Protein AF-A0A1R2BX67-F1 (afdb_monomer_lite)

pLDDT: mean 78.48, std 20.05, range [34.72, 98.12]

InterPro domains:
  IPR003108 GAR domain [PF02187] (88-150)
  IPR003108 GAR domain [PS51460] (82-152)
  IPR036534 GAR domain superfamily [G3DSA:3.30.920.20] (81-169)
  IPR036534 GAR domain superfamily [SSF143575] (83-158)

Organism: NCBI:txid5963

Sequence (243 aa):
MRNAFEEISKMQKEADESRQKTQSELEFIANYTLKASQDHLEQERSMKKISEIVSEKDSELMILREMVSELQKAKPPVYFAAKDDPVDQALADYINSRPEPMEVNFIREDNGTYLFGSKRVFIKIENGKIIIRVGGGFMRIDEFVELYTPLEVEKLDERRRFENTPTRKNSLGKLGSMCKNYIVGDKSKQDLSAQKAAKIIQDTFVAGKTKFATCIAVPRKPSSGPGDSTPSKRTVRKNSISG

Foldseek 3Di:
DVVVVVVVVVVVVVVVVVVVVVVVVVVVVVVVVVVVVVVVVVVVVVVVVVVVVVVVVVVVVVVVVVVVVVVPVVDADQQDFDPVAPQRVLLSCVQRVDPDHQPWDWADDDRQWTDTQPDIWGWDDDPNFIWIDDPVGIDGPVVVSVVCRVVSNVVVVVVVVVVPDPDPDDPVSVVVVVVVCVVVVPPPPPPQPPVNVVVVVVVVVVVPDDPDDPDDDDPDDDDDDDDDDDDDDDDDDDDDDDD

Structure (mmCIF, N/CA/C/O backbone):
data_AF-A0A1R2BX67-F1
#
_entry.id   AF-A0A1R2BX67-F1
#
loop_
_atom_site.group_PDB
_atom_site.id
_atom_site.type_symbol
_atom_site.label_atom_id
_atom_site.label_alt_id
_atom_site.label_comp_id
_atom_site.label_asym_id
_atom_site.label_entity_id
_atom_site.label_seq_id
_atom_site.pdbx_PDB_ins_code
_atom_site.Cartn_x
_atom_site.Cartn_y
_atom_site.Cartn_z
_atom_site.occupancy
_atom_site.B_iso_or_equiv
_atom_site.auth_seq_id
_atom_site.auth_comp_id
_atom_site.auth_asym_id
_atom_site.auth_atom_id
_atom_site.pdbx_PDB_model_num
ATOM 1 N N . MET A 1 1 ? -42.727 11.274 84.581 1.00 62.84 1 MET A N 1
ATOM 2 C CA . MET A 1 1 ? -42.387 9.893 84.164 1.00 62.84 1 MET A CA 1
ATOM 3 C C . MET A 1 1 ? -43.076 9.464 82.870 1.00 62.84 1 MET A C 1
ATOM 5 O O . MET A 1 1 ? -42.355 9.018 81.995 1.00 62.84 1 MET A O 1
ATOM 9 N N . ARG A 1 2 ? -44.399 9.628 82.680 1.00 69.00 2 ARG A N 1
ATOM 10 C CA . ARG A 1 2 ? -45.081 9.203 81.430 1.00 69.00 2 ARG A CA 1
ATOM 11 C C . ARG A 1 2 ? -44.514 9.832 80.142 1.00 69.00 2 ARG A C 1
ATOM 13 O O . ARG A 1 2 ? -44.213 9.087 79.224 1.00 69.00 2 ARG A O 1
ATOM 20 N N . ASN A 1 3 ? -44.245 11.141 80.127 1.00 81.44 3 ASN A N 1
ATOM 21 C CA . ASN A 1 3 ? -43.701 11.822 78.936 1.00 81.44 3 ASN A CA 1
ATOM 22 C C . ASN A 1 3 ? -42.324 11.291 78.496 1.00 81.44 3 ASN A C 1
ATOM 24 O O . ASN A 1 3 ? -42.053 11.214 77.308 1.00 81.44 3 ASN A O 1
ATOM 28 N N . ALA A 1 4 ? -41.472 10.879 79.442 1.00 84.94 4 ALA A N 1
ATOM 29 C CA . ALA A 1 4 ? -40.149 10.341 79.122 1.00 84.94 4 ALA A CA 1
ATOM 30 C C . ALA A 1 4 ? -40.231 8.938 78.494 1.00 84.94 4 ALA A C 1
ATOM 32 O O . ALA A 1 4 ? -39.463 8.620 77.595 1.00 84.94 4 ALA A O 1
ATOM 33 N N . PHE A 1 5 ? -41.181 8.102 78.930 1.00 89.88 5 PHE A N 1
ATOM 34 C CA . PHE A 1 5 ? -41.424 6.796 78.305 1.00 89.88 5 PHE A CA 1
ATOM 35 C C . PHE A 1 5 ? -41.956 6.933 76.876 1.00 89.88 5 PHE A C 1
ATOM 37 O O . PHE A 1 5 ? -41.565 6.171 75.996 1.00 89.88 5 PHE A O 1
ATOM 44 N N . GLU A 1 6 ? -42.825 7.913 76.648 1.00 89.38 6 GLU A N 1
ATOM 45 C CA . GLU A 1 6 ? -43.397 8.197 75.333 1.00 89.38 6 GLU A CA 1
ATOM 46 C C . GLU A 1 6 ? -42.331 8.721 74.355 1.00 89.38 6 GLU A C 1
ATOM 48 O O . GLU A 1 6 ? -42.250 8.270 73.213 1.00 89.38 6 GLU A O 1
ATOM 53 N N . GLU A 1 7 ? -41.434 9.587 74.831 1.00 91.50 7 GLU A N 1
ATOM 54 C CA . GLU A 1 7 ? -40.302 10.105 74.057 1.00 91.50 7 GLU A CA 1
ATOM 55 C C . GLU A 1 7 ? -39.262 9.016 73.730 1.00 91.50 7 GLU A C 1
ATOM 57 O O . GLU A 1 7 ? -38.802 8.922 72.592 1.00 91.50 7 GLU A O 1
ATOM 62 N N . ILE A 1 8 ? -38.953 8.125 74.681 1.00 90.94 8 ILE A N 1
ATOM 63 C CA . ILE A 1 8 ? -38.084 6.957 74.448 1.00 90.94 8 ILE A CA 1
ATOM 64 C C . ILE A 1 8 ? -38.704 6.005 73.419 1.00 90.94 8 ILE A C 1
ATOM 66 O O . ILE A 1 8 ? -38.006 5.541 72.517 1.00 90.94 8 ILE A O 1
ATOM 70 N N . SER A 1 9 ? -40.010 5.742 73.515 1.00 91.88 9 SER A N 1
ATOM 71 C CA . SER A 1 9 ? -40.715 4.876 72.565 1.00 91.88 9 SER A CA 1
ATOM 72 C C . SER A 1 9 ? -40.709 5.464 71.150 1.00 91.88 9 SER A C 1
ATOM 74 O O . SER A 1 9 ? -40.485 4.737 70.180 1.00 91.88 9 SER A O 1
ATOM 76 N N . LYS A 1 10 ? -40.871 6.787 71.028 1.00 93.50 10 LYS A N 1
ATOM 77 C CA . LYS A 1 10 ? -40.757 7.498 69.751 1.00 93.50 10 LYS A CA 1
ATOM 78 C C . LYS A 1 10 ? -39.346 7.390 69.164 1.00 93.50 10 LYS A C 1
ATOM 80 O O . LYS A 1 10 ? -39.211 7.012 68.004 1.00 93.50 10 LYS A O 1
ATOM 85 N N . MET A 1 11 ? -38.307 7.645 69.964 1.00 90.94 11 MET A N 1
ATOM 86 C CA . MET A 1 11 ? -36.913 7.520 69.516 1.00 90.94 11 MET A CA 1
ATOM 87 C C . MET A 1 11 ? -36.553 6.088 69.097 1.00 90.94 11 MET A C 1
ATOM 89 O O . MET A 1 11 ? -35.834 5.903 68.119 1.00 90.94 11 MET A O 1
ATOM 93 N N . GLN A 1 12 ? -37.060 5.064 69.796 1.00 92.69 12 GLN A N 1
ATOM 94 C CA . GLN A 1 12 ? -36.865 3.665 69.394 1.00 92.69 12 GLN A CA 1
ATOM 95 C C . GLN A 1 12 ? -37.500 3.372 68.036 1.00 92.69 12 GLN A C 1
ATOM 97 O O . GLN A 1 12 ? -36.860 2.757 67.188 1.00 92.69 12 GLN A O 1
ATOM 102 N N . LYS A 1 13 ? -38.718 3.868 67.801 1.00 94.12 13 LYS A N 1
ATOM 103 C CA . LYS A 1 13 ? -39.404 3.696 66.521 1.00 94.12 13 LYS A CA 1
ATOM 104 C C . LYS A 1 13 ? -38.658 4.380 65.371 1.00 94.12 13 LYS A C 1
ATOM 106 O O . LYS A 1 13 ? -38.453 3.765 64.332 1.00 94.12 13 LYS A O 1
ATOM 111 N N . GLU A 1 14 ? -38.195 5.612 65.574 1.00 94.44 14 GLU A N 1
ATOM 112 C CA . GLU A 1 14 ? -37.394 6.341 64.579 1.00 94.44 14 GLU A CA 1
ATOM 113 C C . GLU A 1 14 ? -36.055 5.636 64.290 1.00 94.44 14 GLU A C 1
ATOM 115 O O . GLU A 1 14 ? -35.626 5.546 63.136 1.00 94.44 14 GLU A O 1
ATOM 120 N N . ALA A 1 15 ? -35.401 5.085 65.319 1.00 94.00 15 ALA A N 1
ATOM 121 C CA . ALA A 1 15 ? -34.179 4.300 65.158 1.00 94.00 15 ALA A CA 1
ATOM 122 C C . ALA A 1 15 ? -34.425 2.993 64.383 1.00 94.00 15 ALA A C 1
ATOM 124 O O . ALA A 1 15 ? -33.613 2.624 63.531 1.00 94.00 15 ALA A O 1
ATOM 125 N N . ASP A 1 16 ? -35.546 2.316 64.641 1.00 95.00 16 ASP A N 1
ATOM 126 C CA . ASP A 1 16 ? -35.943 1.097 63.935 1.00 95.00 16 ASP A CA 1
ATOM 127 C C . ASP A 1 16 ? -36.273 1.366 62.464 1.00 95.00 16 ASP A C 1
ATOM 129 O O . ASP A 1 16 ? -35.786 0.645 61.591 1.00 95.00 16 ASP A O 1
ATOM 133 N N . GLU A 1 17 ? -37.015 2.437 62.173 1.00 95.38 17 GLU A N 1
ATOM 134 C CA . GLU A 1 17 ? -37.325 2.877 60.807 1.00 95.38 17 GLU A CA 1
ATOM 135 C C . GLU A 1 17 ? -36.047 3.245 60.033 1.00 95.38 17 GLU A C 1
ATOM 137 O O . GLU A 1 17 ? -35.845 2.806 58.897 1.00 95.38 17 GLU A O 1
ATOM 142 N N . SER A 1 18 ? -35.134 3.990 60.665 1.00 93.75 18 SER A N 1
ATOM 143 C CA . SER A 1 18 ? -33.836 4.349 60.077 1.00 93.75 18 SER A CA 1
ATOM 144 C C . SER A 1 18 ? -32.962 3.118 59.800 1.00 93.75 18 SER A C 1
ATOM 146 O O . SER A 1 18 ? -32.360 2.986 58.726 1.00 93.75 18 SER A O 1
ATOM 148 N N . ARG A 1 19 ? -32.935 2.162 60.737 1.00 95.38 19 ARG A N 1
ATOM 149 C CA . ARG A 1 19 ? -32.218 0.890 60.584 1.00 95.38 19 ARG A CA 1
ATOM 150 C C . ARG A 1 19 ? -32.792 0.058 59.444 1.00 95.38 19 ARG A C 1
ATOM 152 O O . ARG A 1 19 ? -32.021 -0.459 58.639 1.00 95.38 19 ARG A O 1
ATOM 159 N N . GLN A 1 20 ? -34.116 -0.041 59.345 1.00 95.94 20 GLN A N 1
ATOM 160 C CA . GLN A 1 20 ? -34.783 -0.790 58.283 1.00 95.94 20 GLN A CA 1
ATOM 161 C C . GLN A 1 20 ? -34.510 -0.171 56.908 1.00 95.94 20 GLN A C 1
ATOM 163 O O . GLN A 1 20 ? -34.197 -0.887 55.957 1.00 95.94 20 GLN A O 1
ATOM 168 N N . LYS A 1 21 ? -34.532 1.164 56.815 1.00 95.56 21 LYS A N 1
ATOM 169 C CA . LYS A 1 21 ? -34.176 1.874 55.585 1.00 95.56 21 LYS A CA 1
ATOM 170 C C . LYS A 1 21 ? -32.730 1.595 55.173 1.00 95.56 21 LYS A C 1
ATOM 172 O O . LYS A 1 21 ? -32.488 1.179 54.043 1.00 95.56 21 LYS A O 1
ATOM 177 N N . THR A 1 22 ? -31.788 1.718 56.107 1.00 95.00 22 THR A N 1
ATOM 178 C CA . THR A 1 22 ? -30.365 1.436 55.853 1.00 95.00 22 THR A CA 1
ATOM 179 C C . THR A 1 22 ? -30.145 -0.020 55.425 1.00 95.00 22 THR A C 1
ATOM 181 O O . THR A 1 22 ? -29.372 -0.283 54.509 1.00 95.00 22 THR A O 1
ATOM 184 N N . GLN A 1 23 ? -30.846 -0.976 56.042 1.00 94.94 23 GLN A N 1
ATOM 185 C CA . GLN A 1 23 ? -30.787 -2.388 55.648 1.00 94.94 23 GLN A CA 1
ATOM 186 C C . GLN A 1 23 ? -31.301 -2.606 54.222 1.00 94.94 23 GLN A C 1
ATOM 188 O O . GLN A 1 23 ? -30.649 -3.311 53.455 1.00 94.94 23 GLN A O 1
ATOM 193 N N . SER A 1 24 ? -32.406 -1.958 53.842 1.00 96.69 24 SER A N 1
ATOM 194 C CA . SER A 1 24 ? -32.946 -2.063 52.481 1.00 96.69 24 SER A CA 1
ATOM 195 C C . SER A 1 24 ? -32.003 -1.474 51.424 1.00 96.69 24 SER A C 1
ATOM 197 O O . SER A 1 24 ? -31.811 -2.060 50.360 1.00 96.69 24 SER A O 1
ATOM 199 N N . GLU A 1 25 ? -31.351 -0.349 51.732 1.00 96.88 25 GLU A N 1
ATOM 200 C CA . GLU A 1 25 ? -30.363 0.274 50.846 1.00 96.88 25 GLU A CA 1
ATOM 201 C C . GLU A 1 25 ? -29.109 -0.602 50.709 1.00 96.88 25 GLU A C 1
ATOM 203 O O . GLU A 1 25 ? -28.595 -0.781 49.604 1.00 96.88 25 GLU A O 1
ATOM 208 N N . LEU A 1 26 ? -28.646 -1.208 51.809 1.00 97.56 26 LEU A N 1
ATOM 209 C CA . LEU A 1 26 ? -27.527 -2.151 51.791 1.00 97.56 26 LEU A CA 1
ATOM 210 C C . LEU A 1 26 ? -27.836 -3.393 50.955 1.00 97.56 26 LEU A C 1
ATOM 212 O O . LEU A 1 26 ? -26.989 -3.820 50.172 1.00 97.56 26 LEU A O 1
ATOM 216 N N . GLU A 1 27 ? -29.035 -3.958 51.088 1.00 97.31 27 GLU A N 1
ATOM 217 C CA . GLU A 1 27 ? -29.457 -5.120 50.305 1.00 97.31 27 GLU A CA 1
ATOM 218 C C . GLU A 1 27 ? -29.525 -4.792 48.808 1.00 97.31 27 GLU A C 1
ATOM 220 O O . GLU A 1 27 ? -29.034 -5.555 47.971 1.00 97.31 27 GLU A O 1
ATOM 225 N N . PHE A 1 28 ? -30.046 -3.612 48.461 1.00 98.00 28 PHE A N 1
ATOM 226 C CA . PHE A 1 28 ? -30.059 -3.129 47.084 1.00 98.00 28 PHE A CA 1
ATOM 227 C C . PHE A 1 28 ? -28.641 -2.999 46.508 1.00 98.00 28 PHE A C 1
ATOM 229 O O . PHE A 1 28 ? -28.357 -3.532 45.432 1.00 98.00 28 PHE A O 1
ATOM 236 N N . ILE A 1 29 ? -27.730 -2.338 47.230 1.00 97.75 29 ILE A N 1
ATOM 237 C CA . ILE A 1 29 ? -26.344 -2.136 46.782 1.00 97.75 29 ILE A CA 1
ATOM 238 C C . ILE A 1 29 ? -25.604 -3.474 46.669 1.00 97.75 29 ILE A C 1
ATOM 240 O O . ILE A 1 29 ? -24.854 -3.675 45.709 1.00 97.75 29 ILE A O 1
ATOM 244 N N . ALA A 1 30 ? -25.817 -4.397 47.610 1.00 98.12 30 ALA A N 1
ATOM 245 C CA . ALA A 1 30 ? -25.201 -5.719 47.585 1.00 98.12 30 ALA A CA 1
ATOM 246 C C . ALA A 1 30 ? -25.614 -6.503 46.332 1.00 98.12 30 ALA A C 1
ATOM 248 O O . ALA A 1 30 ? -24.753 -7.002 45.604 1.00 98.12 30 ALA A O 1
ATOM 249 N N . ASN A 1 31 ? -26.913 -6.535 46.027 1.00 97.88 31 ASN A N 1
ATOM 250 C CA . ASN A 1 31 ? -27.438 -7.211 44.841 1.00 97.88 31 ASN A CA 1
ATOM 251 C C . ASN A 1 31 ? -26.971 -6.546 43.540 1.00 97.88 31 ASN A C 1
ATOM 253 O O . ASN A 1 31 ? -26.550 -7.236 42.610 1.00 97.88 31 ASN A O 1
ATOM 257 N N . TYR A 1 32 ? -26.981 -5.212 43.486 1.00 98.00 32 TYR A N 1
ATOM 258 C CA . TYR A 1 32 ? -26.478 -4.463 42.336 1.00 98.00 32 TYR A CA 1
ATOM 259 C C . TYR A 1 32 ? -24.994 -4.754 42.073 1.00 98.00 32 TYR A C 1
ATOM 261 O O . TYR A 1 32 ? -24.604 -5.047 40.944 1.00 98.00 32 TYR A O 1
ATOM 269 N N . THR A 1 33 ? -24.170 -4.737 43.123 1.00 97.56 33 THR A N 1
ATOM 270 C CA . THR A 1 33 ? -22.726 -4.998 43.023 1.00 97.56 33 THR A CA 1
ATOM 271 C C . THR A 1 33 ? -22.451 -6.437 42.597 1.00 97.56 33 THR A C 1
ATOM 273 O O . THR A 1 33 ? -21.593 -6.674 41.746 1.00 97.56 33 THR A O 1
ATOM 276 N N . LEU A 1 34 ? -23.200 -7.400 43.143 1.00 98.00 34 LEU A N 1
ATOM 277 C CA . LEU A 1 34 ? -23.086 -8.804 42.758 1.00 98.00 34 LEU A CA 1
ATOM 278 C C . LEU A 1 34 ? -23.419 -8.996 41.275 1.00 98.00 34 LEU A C 1
ATOM 280 O O . LEU A 1 34 ? -22.662 -9.653 40.560 1.00 98.00 34 LEU A O 1
ATOM 284 N N . LYS A 1 35 ? -24.507 -8.381 40.799 1.00 97.69 35 LYS A N 1
ATOM 285 C CA . LYS A 1 35 ? -24.909 -8.460 39.393 1.00 97.69 35 LYS A CA 1
ATOM 286 C C . LYS A 1 35 ? -23.874 -7.814 38.469 1.00 97.69 35 LYS A C 1
ATOM 288 O O . LYS A 1 35 ? -23.445 -8.443 37.507 1.00 97.69 35 LYS A O 1
ATOM 293 N N . ALA A 1 36 ? -23.401 -6.615 38.806 1.00 97.62 36 ALA A N 1
ATOM 294 C CA . ALA A 1 36 ? -22.355 -5.938 38.043 1.00 97.62 36 ALA A CA 1
ATOM 295 C C . ALA A 1 36 ? -21.055 -6.763 37.979 1.00 97.62 36 ALA A C 1
ATOM 297 O O . ALA A 1 36 ? -20.416 -6.837 36.931 1.00 97.62 36 ALA A O 1
ATOM 298 N N . SER A 1 37 ? -20.676 -7.428 39.077 1.00 98.06 37 SER A N 1
ATOM 299 C CA . SER A 1 37 ? -19.501 -8.303 39.108 1.00 98.06 37 SER A CA 1
ATOM 300 C C . SER A 1 37 ? -19.661 -9.540 38.219 1.00 98.06 37 SER A C 1
ATOM 302 O O . SER A 1 37 ? -18.680 -9.962 37.604 1.00 98.06 37 SER A O 1
ATOM 304 N N . GLN A 1 38 ? -20.861 -10.122 38.143 1.00 97.94 38 GLN A N 1
ATOM 305 C CA . GLN A 1 38 ? -21.150 -11.243 37.243 1.00 97.94 38 GLN A CA 1
ATOM 306 C C . GLN A 1 38 ? -21.038 -10.819 35.776 1.00 97.94 38 GLN A C 1
ATOM 308 O O . GLN A 1 38 ? -20.341 -11.475 35.003 1.00 97.94 38 GLN A O 1
ATOM 313 N N . ASP A 1 39 ? -21.646 -9.687 35.418 1.00 97.81 39 ASP A N 1
ATOM 314 C CA . ASP A 1 39 ? -21.611 -9.168 34.048 1.00 97.81 39 ASP A CA 1
ATOM 315 C C . ASP A 1 39 ? -20.170 -8.814 33.630 1.00 97.81 39 ASP A C 1
ATOM 317 O O . ASP A 1 39 ? -19.740 -9.128 32.518 1.00 97.81 39 ASP A O 1
ATOM 321 N N . HIS A 1 40 ? -19.377 -8.241 34.544 1.00 97.81 40 HIS A N 1
ATOM 322 C CA . HIS A 1 40 ? -17.958 -7.969 34.305 1.00 97.81 40 HIS A CA 1
ATOM 323 C C . HIS A 1 40 ? -17.158 -9.255 34.044 1.00 97.81 40 HIS A C 1
ATOM 325 O O . HIS A 1 40 ? -16.309 -9.286 33.154 1.00 97.81 40 HIS A O 1
ATOM 331 N N . LEU A 1 41 ? -17.433 -10.337 34.778 1.00 97.94 41 LEU A N 1
ATOM 332 C CA . LEU A 1 41 ? -16.759 -11.623 34.576 1.00 97.94 41 LEU A CA 1
ATOM 333 C C . LEU A 1 41 ? -17.077 -12.230 33.198 1.00 97.94 41 LEU A C 1
ATOM 335 O O . LEU A 1 41 ? -16.202 -12.803 32.545 1.00 97.94 41 LEU A O 1
ATOM 339 N N . GLU A 1 42 ? -18.320 -12.111 32.733 1.00 97.56 42 GLU A N 1
ATOM 340 C CA . GLU A 1 42 ? -18.721 -12.570 31.397 1.00 97.56 42 GLU A CA 1
ATOM 341 C C . GLU A 1 42 ? -18.050 -11.755 30.282 1.00 97.56 42 GLU A C 1
ATOM 343 O O . GLU A 1 42 ? -17.564 -12.317 29.289 1.00 97.56 42 GLU A O 1
ATOM 348 N N . GLN A 1 43 ? -17.964 -10.437 30.470 1.00 96.88 43 GLN A N 1
ATOM 349 C CA . GLN A 1 43 ? -17.252 -9.541 29.561 1.00 96.88 43 GLN A CA 1
ATOM 350 C C . GLN A 1 43 ? -15.758 -9.858 29.515 1.00 96.88 43 GLN A C 1
ATOM 352 O O . GLN A 1 43 ? -15.197 -9.959 28.426 1.00 96.88 43 GLN A O 1
ATOM 357 N N . GLU A 1 44 ? -15.120 -10.086 30.663 1.00 97.50 44 GLU A N 1
ATOM 358 C CA . GLU A 1 44 ? -13.698 -10.430 30.744 1.00 97.50 44 GLU A CA 1
ATOM 359 C C . GLU A 1 44 ? -13.391 -11.733 29.989 1.00 97.50 44 GLU A C 1
ATOM 361 O O . GLU A 1 44 ? -12.442 -11.808 29.203 1.00 97.50 44 GLU A O 1
ATOM 366 N N . ARG A 1 45 ? -14.243 -12.753 30.148 1.00 97.44 45 ARG A N 1
ATOM 367 C CA . ARG A 1 45 ? -14.123 -14.019 29.408 1.00 97.44 45 ARG A CA 1
ATOM 368 C C . ARG A 1 45 ? -14.235 -13.814 27.901 1.00 97.44 45 ARG A C 1
ATOM 370 O O . ARG A 1 45 ? -13.479 -14.420 27.143 1.00 97.44 45 ARG A O 1
ATOM 377 N N . SER A 1 46 ? -15.169 -12.973 27.466 1.00 97.19 46 SER A N 1
ATOM 378 C CA . SER A 1 46 ? -15.360 -12.653 26.047 1.00 97.19 46 SER A CA 1
ATOM 379 C C . SER A 1 46 ? -14.178 -11.853 25.493 1.00 97.19 46 SER A C 1
ATOM 381 O O . SER A 1 46 ? -13.673 -12.165 24.416 1.00 97.19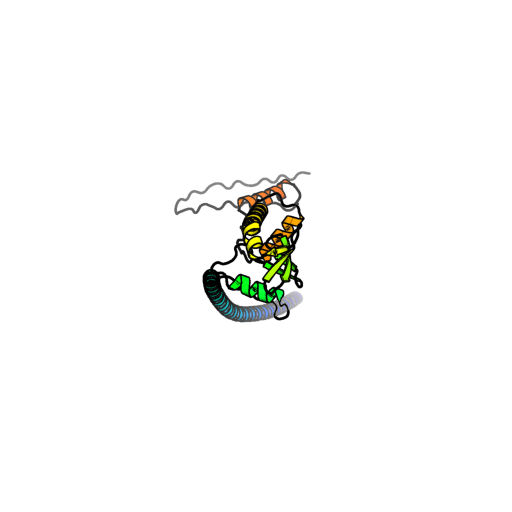 46 SER A O 1
ATOM 383 N N . MET A 1 47 ? -13.669 -10.893 26.267 1.00 97.56 47 MET A N 1
ATOM 384 C CA . MET A 1 47 ? -12.495 -10.089 25.931 1.00 97.56 47 MET A CA 1
ATOM 385 C C . MET A 1 47 ? -11.256 -10.964 25.737 1.00 97.56 47 MET A C 1
ATOM 387 O O . MET A 1 47 ? -10.523 -10.790 24.766 1.00 97.56 47 MET A O 1
ATOM 391 N N . LYS A 1 48 ? -11.044 -11.948 26.619 1.00 97.69 48 LYS A N 1
ATOM 392 C CA . LYS A 1 48 ? -9.911 -12.872 26.518 1.00 97.69 48 LYS A CA 1
ATOM 393 C C . LYS A 1 48 ? -9.933 -13.667 25.210 1.00 97.69 48 LYS A C 1
ATOM 395 O O . LYS A 1 48 ? -8.905 -13.750 24.547 1.00 97.69 48 LYS A O 1
ATOM 400 N N . LYS A 1 49 ? -11.103 -14.174 24.804 1.00 97.56 49 LYS A N 1
ATOM 401 C CA . LYS A 1 49 ? -11.273 -14.885 23.522 1.00 97.56 49 LYS A CA 1
ATOM 402 C C . LYS A 1 49 ? -10.952 -13.990 22.324 1.00 97.56 49 LYS A C 1
ATOM 404 O O . LYS A 1 49 ? -10.258 -14.415 21.409 1.00 97.56 49 LYS A O 1
ATOM 409 N N . ILE A 1 50 ? -11.432 -12.744 22.333 1.00 97.56 50 ILE A N 1
ATOM 410 C CA . ILE A 1 50 ? -11.139 -11.782 21.259 1.00 97.56 50 ILE A CA 1
ATOM 411 C C . ILE A 1 50 ? -9.639 -11.478 21.214 1.00 97.56 50 ILE A C 1
ATOM 413 O O . ILE A 1 50 ? -9.052 -11.463 20.138 1.00 97.56 50 ILE A O 1
ATOM 417 N N . SER A 1 51 ? -9.009 -11.277 22.373 1.00 97.88 51 SER A N 1
ATOM 418 C CA . SER A 1 51 ? -7.572 -11.014 22.465 1.00 97.88 51 SER A CA 1
ATOM 419 C C . SER A 1 51 ? -6.728 -12.163 21.911 1.00 97.88 51 SER A C 1
ATOM 421 O O . SER A 1 51 ? -5.706 -11.907 21.279 1.00 97.88 51 SER A O 1
ATOM 423 N N . GLU A 1 52 ? -7.138 -13.408 22.145 1.00 97.81 52 GLU A N 1
ATOM 424 C CA . GLU A 1 52 ? -6.471 -14.600 21.614 1.00 97.81 52 GLU A CA 1
ATOM 425 C C . GLU A 1 52 ? -6.572 -14.648 20.084 1.00 97.81 52 GLU A C 1
ATOM 427 O O . GLU A 1 52 ? -5.547 -14.705 19.408 1.00 97.81 52 GLU A O 1
ATOM 432 N N . ILE A 1 53 ? -7.776 -14.453 19.532 1.00 97.81 53 ILE A N 1
ATOM 433 C CA . ILE A 1 53 ? -8.000 -14.391 18.077 1.00 97.81 53 ILE A CA 1
ATOM 434 C C . ILE A 1 53 ? -7.173 -13.274 17.430 1.00 97.81 53 ILE A C 1
ATOM 436 O O . ILE A 1 53 ? -6.572 -13.473 16.377 1.00 97.81 53 ILE A O 1
ATOM 440 N N . VAL A 1 54 ? -7.127 -12.086 18.041 1.00 97.75 54 VAL A N 1
ATOM 441 C CA . VAL A 1 54 ? -6.330 -10.966 17.517 1.00 97.75 54 VAL A CA 1
ATOM 442 C C . VAL A 1 54 ? -4.844 -11.322 17.498 1.00 97.75 54 VAL A C 1
ATOM 444 O O . VAL A 1 54 ? -4.182 -11.083 16.492 1.00 97.75 54 VAL A O 1
ATOM 447 N N . SER A 1 55 ? -4.333 -11.947 18.563 1.00 97.50 55 SER A N 1
ATOM 448 C CA . SER A 1 55 ? -2.936 -12.385 18.630 1.00 97.50 55 SER A CA 1
ATOM 449 C C . SER A 1 55 ? -2.599 -13.416 17.551 1.00 97.50 55 SER A C 1
ATOM 451 O O . SER A 1 55 ? -1.547 -13.326 16.918 1.00 97.50 55 SER A O 1
ATOM 453 N N . GLU A 1 56 ? -3.482 -14.387 17.318 1.00 97.56 56 GLU A N 1
ATOM 454 C CA . GLU A 1 56 ? -3.310 -15.373 16.248 1.00 97.56 56 GLU A CA 1
ATOM 455 C C . GLU A 1 56 ? -3.282 -14.690 14.877 1.00 97.56 56 GLU A C 1
ATOM 457 O O . GLU A 1 56 ? -2.379 -14.941 14.075 1.00 97.56 56 GLU A O 1
ATOM 462 N N . LYS A 1 57 ? -4.211 -13.760 14.628 1.00 96.19 57 LYS A N 1
ATOM 463 C CA . LYS A 1 57 ? -4.304 -13.031 13.356 1.00 96.19 57 LYS A CA 1
ATOM 464 C C . LYS A 1 57 ? -3.110 -12.116 13.108 1.00 96.19 57 LYS A C 1
ATOM 466 O O . LYS A 1 57 ? -2.650 -12.024 11.972 1.00 96.19 57 LYS A O 1
ATOM 471 N N . ASP A 1 58 ? -2.569 -11.491 14.149 1.00 96.75 58 ASP A N 1
ATOM 472 C CA . ASP A 1 58 ? -1.335 -10.711 14.048 1.00 96.75 58 ASP A CA 1
ATOM 473 C C . ASP A 1 58 ? -0.137 -11.597 13.668 1.00 96.75 58 ASP A C 1
ATOM 475 O O . ASP A 1 58 ? 0.681 -11.196 12.835 1.00 96.75 58 ASP A O 1
ATOM 479 N N . SER A 1 59 ? -0.051 -12.820 14.206 1.00 95.75 59 SER A N 1
ATOM 480 C CA . SER A 1 59 ? 1.004 -13.771 13.828 1.00 95.75 59 SER A CA 1
ATOM 481 C C . SER A 1 59 ? 0.860 -14.263 12.381 1.00 95.75 59 SER A C 1
ATOM 483 O O . SER A 1 59 ? 1.841 -14.300 11.637 1.00 95.75 59 SER A O 1
ATOM 485 N N . GLU A 1 60 ? -0.369 -14.545 11.942 1.00 97.44 60 GLU A N 1
ATOM 486 C CA . GLU A 1 60 ? -0.679 -14.939 10.565 1.00 97.44 60 GLU A CA 1
ATOM 487 C C . GLU A 1 60 ? -0.310 -13.822 9.577 1.00 97.44 60 GLU A C 1
ATOM 489 O O . GLU A 1 60 ? 0.359 -14.066 8.571 1.00 97.44 60 GLU A O 1
ATOM 494 N N . LEU A 1 61 ? -0.661 -12.572 9.897 1.00 96.25 61 LEU A N 1
ATOM 495 C CA . LEU A 1 61 ? -0.266 -11.405 9.109 1.00 96.25 61 LEU A CA 1
ATOM 496 C C . LEU A 1 61 ? 1.250 -11.230 9.044 1.00 96.25 61 LEU A C 1
ATOM 498 O O . LEU A 1 61 ? 1.763 -10.833 7.997 1.00 96.25 61 LEU A O 1
ATOM 502 N N . MET A 1 62 ? 1.968 -11.499 10.135 1.00 94.94 62 MET A N 1
ATOM 503 C CA . MET A 1 62 ? 3.427 -11.417 10.149 1.00 94.94 62 MET A CA 1
ATOM 504 C C . MET A 1 62 ? 4.044 -12.422 9.170 1.00 94.94 62 MET A C 1
ATOM 506 O O . MET A 1 62 ? 4.880 -12.035 8.355 1.00 94.94 62 MET A O 1
ATOM 510 N N . ILE A 1 63 ? 3.579 -13.674 9.189 1.00 96.75 63 ILE A N 1
ATOM 511 C CA . ILE A 1 63 ? 4.059 -14.727 8.282 1.00 96.75 63 ILE A CA 1
ATOM 512 C C . ILE A 1 63 ? 3.721 -14.387 6.828 1.00 96.75 63 ILE A C 1
ATOM 514 O O . ILE A 1 63 ? 4.596 -14.425 5.966 1.00 96.75 63 ILE A O 1
ATOM 518 N N . LEU A 1 64 ? 2.475 -13.996 6.544 1.00 95.56 64 LEU A N 1
ATOM 519 C CA . LEU A 1 64 ? 2.049 -13.644 5.187 1.00 95.56 64 LEU A CA 1
ATOM 520 C C . LEU A 1 64 ? 2.847 -12.466 4.620 1.00 95.56 64 LEU A C 1
ATOM 522 O O . LEU A 1 64 ? 3.217 -12.479 3.448 1.00 95.56 64 LEU A O 1
ATOM 526 N N . ARG A 1 65 ? 3.134 -11.450 5.441 1.00 93.44 65 ARG A N 1
ATOM 527 C CA . ARG A 1 65 ? 3.970 -10.314 5.030 1.00 93.44 65 ARG A CA 1
ATOM 528 C C . ARG A 1 65 ? 5.392 -10.745 4.698 1.00 93.44 65 ARG A C 1
ATOM 530 O O . ARG A 1 65 ? 5.929 -10.259 3.704 1.00 93.44 65 ARG A O 1
ATOM 537 N N . GLU A 1 66 ? 5.974 -11.649 5.482 1.00 94.12 66 GLU A N 1
ATOM 538 C CA . GLU A 1 66 ? 7.309 -12.177 5.193 1.00 94.12 66 GLU A CA 1
ATOM 539 C C . GLU A 1 66 ? 7.314 -12.960 3.878 1.00 94.12 66 GLU A C 1
ATOM 541 O O . GLU A 1 66 ? 8.110 -12.662 2.992 1.00 94.12 66 GLU A O 1
ATOM 546 N N . MET A 1 67 ? 6.345 -13.857 3.676 1.00 92.94 67 MET A N 1
ATOM 547 C CA . MET A 1 67 ? 6.213 -14.608 2.423 1.00 92.94 67 MET A CA 1
ATOM 548 C C . MET A 1 67 ? 6.053 -13.686 1.206 1.00 92.94 67 MET A C 1
ATOM 550 O O . MET A 1 67 ? 6.682 -13.896 0.171 1.00 92.94 67 MET A O 1
ATOM 554 N N . VAL A 1 68 ? 5.226 -12.640 1.310 1.00 91.06 68 VAL A N 1
ATOM 555 C CA . VAL A 1 68 ? 5.070 -11.653 0.230 1.00 91.06 68 VAL A CA 1
ATOM 556 C C . VAL A 1 68 ? 6.381 -10.908 -0.025 1.00 91.06 68 VAL A C 1
ATOM 558 O O . VAL A 1 68 ? 6.744 -10.725 -1.183 1.00 91.06 68 VAL A O 1
ATOM 561 N N . SER A 1 69 ? 7.105 -10.514 1.025 1.00 85.62 69 SER A N 1
ATOM 562 C CA . SER A 1 69 ? 8.415 -9.858 0.919 1.00 85.62 69 SER A CA 1
ATOM 563 C C . SER A 1 69 ? 9.437 -10.747 0.204 1.00 85.62 69 SER A C 1
ATOM 565 O O . SER A 1 69 ? 10.130 -10.290 -0.704 1.00 85.62 69 SER A O 1
ATOM 567 N N . GLU A 1 70 ? 9.498 -12.036 0.540 1.00 87.88 70 GLU A N 1
ATOM 568 C CA . GLU A 1 70 ? 10.358 -13.009 -0.141 1.00 87.88 70 GLU A CA 1
ATOM 569 C C . GLU A 1 70 ? 9.985 -13.172 -1.620 1.00 87.88 70 GLU A C 1
ATOM 571 O O . GLU A 1 70 ? 10.853 -13.109 -2.492 1.00 87.88 70 GLU A O 1
ATOM 576 N N . LEU A 1 71 ? 8.692 -13.300 -1.929 1.00 83.31 71 LEU A N 1
ATOM 577 C CA . LEU A 1 71 ? 8.212 -13.402 -3.309 1.00 83.31 71 LEU A CA 1
ATOM 578 C C . LEU A 1 71 ? 8.482 -12.128 -4.121 1.00 83.31 71 LEU A C 1
ATOM 580 O O . LEU A 1 71 ? 8.790 -12.218 -5.310 1.00 83.31 71 LEU A O 1
ATOM 584 N N . GLN A 1 72 ? 8.381 -10.954 -3.495 1.00 78.44 72 GLN A N 1
ATOM 585 C CA . GLN A 1 72 ? 8.710 -9.668 -4.113 1.00 78.44 72 GLN A CA 1
ATOM 586 C C . GLN A 1 72 ? 10.211 -9.515 -4.372 1.00 78.44 72 GLN A C 1
ATOM 588 O O . GLN A 1 72 ? 10.583 -8.914 -5.372 1.00 78.44 72 GLN A O 1
ATOM 593 N N . LYS A 1 73 ? 11.080 -10.072 -3.519 1.00 77.19 73 LYS A N 1
ATOM 594 C CA . LYS A 1 73 ? 12.528 -10.126 -3.785 1.00 77.19 73 LYS A CA 1
ATOM 595 C C . LYS A 1 73 ? 12.860 -11.097 -4.919 1.00 77.19 73 LYS A C 1
ATOM 597 O O . LYS A 1 73 ? 13.781 -10.844 -5.686 1.00 77.19 73 LYS A O 1
ATOM 602 N N . ALA A 1 74 ? 12.127 -12.208 -5.013 1.00 69.94 74 ALA A N 1
ATOM 603 C CA . ALA A 1 74 ? 12.378 -13.256 -6.000 1.00 69.94 74 ALA A CA 1
ATOM 604 C C . ALA A 1 74 ? 11.897 -12.901 -7.417 1.00 69.94 74 ALA A C 1
ATOM 606 O O . ALA A 1 74 ? 12.405 -13.458 -8.388 1.00 69.94 74 ALA A O 1
ATOM 607 N N . LYS A 1 75 ? 10.908 -12.009 -7.555 1.00 67.44 75 LYS A N 1
ATOM 608 C CA . LYS A 1 75 ? 10.361 -11.605 -8.855 1.00 67.44 75 LYS A CA 1
ATOM 609 C C . LYS A 1 75 ? 10.776 -10.174 -9.191 1.00 67.44 75 LYS A C 1
ATOM 611 O O . LYS A 1 75 ? 10.463 -9.276 -8.411 1.00 67.44 75 LYS A O 1
ATOM 616 N N . PRO A 1 76 ? 11.407 -9.923 -10.352 1.00 66.25 76 PRO A N 1
ATOM 617 C CA . PRO A 1 76 ? 11.623 -8.557 -10.799 1.00 66.25 76 PRO A CA 1
ATOM 618 C C . PRO A 1 76 ? 10.266 -7.849 -10.974 1.00 66.25 76 PRO A C 1
ATOM 620 O O . PRO A 1 76 ? 9.279 -8.491 -11.355 1.00 66.25 76 PRO A O 1
ATOM 623 N N . PRO A 1 77 ? 10.180 -6.543 -10.670 1.00 69.69 77 PRO A N 1
ATOM 624 C CA . PRO A 1 77 ? 8.949 -5.785 -10.834 1.00 69.69 77 PRO A CA 1
ATOM 625 C C . PRO A 1 77 ? 8.540 -5.772 -12.311 1.00 69.69 77 PRO A C 1
ATOM 627 O O . PRO A 1 77 ? 9.266 -5.260 -13.157 1.00 69.69 77 PRO A O 1
ATOM 630 N N . VAL A 1 78 ? 7.369 -6.339 -12.609 1.00 81.00 78 VAL A N 1
ATOM 631 C CA . VAL A 1 78 ? 6.783 -6.338 -13.955 1.00 81.00 78 VAL A CA 1
ATOM 632 C C . VAL A 1 78 ? 6.078 -5.005 -14.184 1.00 81.00 78 VAL A C 1
ATOM 634 O O . VAL A 1 78 ? 5.270 -4.571 -13.359 1.00 81.00 78 VAL A O 1
ATOM 637 N N . TYR A 1 79 ? 6.368 -4.360 -15.307 1.00 88.56 79 TYR A N 1
ATOM 638 C CA . TYR A 1 79 ? 5.694 -3.143 -15.732 1.00 88.56 79 TYR A CA 1
ATOM 639 C C . TYR A 1 79 ? 4.343 -3.473 -16.382 1.00 88.56 79 TYR A C 1
ATOM 641 O O . TYR A 1 79 ? 4.270 -4.317 -17.277 1.00 88.56 79 TYR A O 1
ATOM 649 N N . PHE A 1 80 ? 3.275 -2.794 -15.959 1.00 87.81 80 PHE A N 1
ATOM 650 C CA . PHE A 1 80 ? 1.927 -2.970 -16.504 1.00 87.81 80 PHE A CA 1
ATOM 651 C C . PHE A 1 80 ? 1.509 -1.733 -17.303 1.00 87.81 80 PHE A C 1
ATOM 653 O O . PHE A 1 80 ? 1.347 -0.662 -16.722 1.00 87.81 80 PHE A O 1
ATOM 660 N N . ALA A 1 81 ? 1.302 -1.903 -18.611 1.00 90.88 81 ALA A N 1
ATOM 661 C CA . ALA A 1 81 ? 0.821 -0.840 -19.490 1.00 90.88 81 ALA A CA 1
ATOM 662 C C . ALA A 1 81 ? -0.679 -0.555 -19.331 1.00 90.88 81 ALA A C 1
ATOM 664 O O . ALA A 1 81 ? -1.492 -1.451 -19.072 1.00 90.88 81 ALA A O 1
ATOM 665 N N . ALA A 1 82 ? -1.057 0.691 -19.602 1.00 89.88 82 ALA A N 1
ATOM 666 C CA . ALA A 1 82 ? -2.415 1.082 -19.933 1.00 89.88 82 ALA A CA 1
ATOM 667 C C . ALA A 1 82 ? -2.799 0.521 -21.313 1.00 89.88 82 ALA A C 1
ATOM 669 O O . ALA A 1 82 ? -2.191 0.856 -22.326 1.00 89.88 82 ALA A O 1
ATOM 670 N N . LYS A 1 83 ? -3.849 -0.309 -21.359 1.00 85.12 83 LYS A N 1
ATOM 671 C CA . LYS A 1 83 ? -4.292 -1.023 -22.575 1.00 85.12 83 LYS A CA 1
ATOM 672 C C . LYS A 1 83 ? -4.674 -0.108 -23.743 1.00 85.12 83 LYS A C 1
ATOM 674 O O . LYS A 1 83 ? -4.648 -0.549 -24.887 1.00 85.12 83 LYS A O 1
ATOM 679 N N . ASP A 1 84 ? -5.028 1.139 -23.448 1.00 90.81 84 ASP A N 1
ATOM 680 C CA . ASP A 1 84 ? -5.494 2.115 -24.434 1.00 90.81 84 ASP A CA 1
ATOM 681 C C . ASP A 1 84 ? -4.353 2.965 -25.025 1.00 90.81 84 ASP A C 1
ATOM 683 O O . ASP A 1 84 ? -4.589 3.773 -25.922 1.00 90.81 84 ASP A O 1
ATOM 687 N N . ASP A 1 85 ? -3.116 2.802 -24.538 1.00 91.50 85 ASP A N 1
ATOM 688 C CA . ASP A 1 85 ? -1.964 3.598 -24.959 1.00 91.50 85 ASP A CA 1
ATOM 689 C C . ASP A 1 85 ? -0.903 2.723 -25.657 1.00 91.50 85 ASP A C 1
ATOM 691 O O . ASP A 1 85 ? -0.194 1.952 -25.002 1.00 91.50 85 ASP A O 1
ATOM 695 N N . PRO A 1 86 ? -0.740 2.841 -26.989 1.00 92.56 86 PRO A N 1
ATOM 696 C CA . PRO A 1 86 ? 0.239 2.046 -27.723 1.00 92.56 86 PRO A CA 1
ATOM 697 C C . PRO A 1 86 ? 1.688 2.392 -27.351 1.00 92.56 86 PRO A C 1
ATOM 699 O O . PRO A 1 86 ? 2.557 1.527 -27.461 1.00 92.56 86 PRO A O 1
ATOM 702 N N . VAL A 1 87 ? 1.964 3.628 -26.907 1.00 93.69 87 VAL A N 1
ATOM 703 C CA . VAL A 1 87 ? 3.303 4.029 -26.438 1.00 93.69 87 VAL A CA 1
ATOM 704 C C . VAL A 1 87 ? 3.636 3.296 -25.148 1.00 93.69 87 VAL A C 1
ATOM 706 O O . VAL A 1 87 ? 4.743 2.781 -25.000 1.00 93.69 87 VAL A O 1
ATOM 709 N N . ASP A 1 88 ? 2.656 3.197 -24.256 1.00 93.81 88 ASP A N 1
ATOM 710 C CA . ASP A 1 88 ? 2.798 2.527 -22.970 1.00 93.81 88 ASP A CA 1
ATOM 711 C C . ASP A 1 88 ? 2.960 1.017 -23.117 1.00 93.81 88 ASP A C 1
ATOM 713 O O . ASP A 1 88 ? 3.795 0.413 -22.449 1.00 93.81 88 ASP A O 1
ATOM 717 N N . GLN A 1 89 ? 2.217 0.413 -24.048 1.00 93.56 89 GLN A N 1
ATOM 718 C CA . GLN A 1 89 ? 2.349 -1.005 -24.371 1.00 93.56 89 GLN A CA 1
ATOM 719 C C . GLN A 1 89 ? 3.748 -1.330 -24.908 1.00 93.56 89 GLN A C 1
ATOM 721 O O . GLN A 1 89 ? 4.389 -2.262 -24.427 1.00 93.56 89 GLN A O 1
ATOM 726 N N . ALA A 1 90 ? 4.263 -0.522 -25.842 1.00 92.75 90 ALA A N 1
ATOM 727 C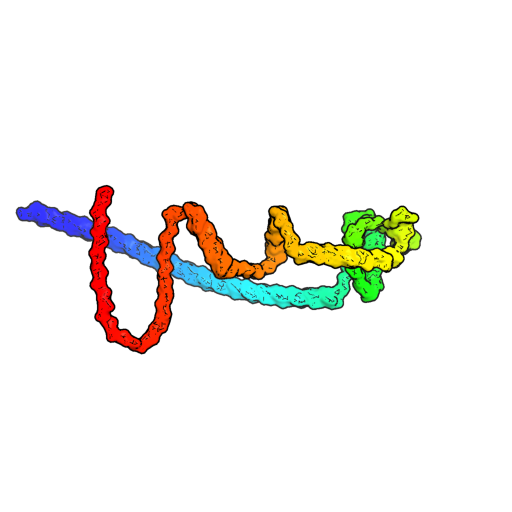 CA . ALA A 1 90 ? 5.622 -0.695 -26.347 1.00 92.75 90 ALA A CA 1
ATOM 728 C C . ALA A 1 90 ? 6.671 -0.506 -25.238 1.00 92.75 90 ALA A C 1
ATOM 730 O O . ALA A 1 90 ? 7.669 -1.226 -25.194 1.00 92.75 90 ALA A O 1
ATOM 731 N N . LEU A 1 91 ? 6.449 0.449 -24.329 1.00 93.00 91 LEU A N 1
ATOM 732 C CA . LEU A 1 91 ? 7.327 0.682 -23.186 1.00 93.00 91 LEU A CA 1
ATOM 733 C C . LEU A 1 91 ? 7.307 -0.498 -22.204 1.00 93.00 91 LEU A C 1
ATOM 735 O O . LEU A 1 91 ? 8.362 -0.895 -21.716 1.00 93.00 91 LEU A O 1
ATOM 739 N N . ALA A 1 92 ? 6.142 -1.095 -21.953 1.00 92.88 92 ALA A N 1
ATOM 740 C CA . ALA A 1 92 ? 6.014 -2.297 -21.136 1.00 92.88 92 ALA A CA 1
ATOM 741 C C . ALA A 1 92 ? 6.762 -3.481 -21.738 1.00 92.88 92 ALA A C 1
ATOM 743 O O . ALA A 1 92 ? 7.514 -4.147 -21.029 1.00 92.88 92 ALA A O 1
ATOM 744 N N . ASP A 1 93 ? 6.592 -3.712 -23.039 1.00 92.06 93 ASP A N 1
ATOM 745 C CA . ASP A 1 93 ? 7.296 -4.775 -23.753 1.00 92.06 93 ASP A CA 1
ATOM 746 C C . ASP A 1 93 ? 8.814 -4.549 -23.682 1.00 92.06 93 ASP A C 1
ATOM 748 O O . ASP A 1 93 ? 9.574 -5.474 -23.392 1.00 92.06 93 ASP A O 1
ATOM 752 N N . TYR A 1 94 ? 9.263 -3.299 -23.841 1.00 91.19 94 TYR A N 1
ATOM 753 C CA . TYR A 1 94 ? 10.667 -2.927 -23.686 1.00 91.19 94 TYR A CA 1
ATOM 754 C C . TYR A 1 94 ? 11.202 -3.215 -22.276 1.00 91.19 94 TYR A C 1
ATOM 756 O O . TYR A 1 94 ? 12.204 -3.913 -22.144 1.00 91.19 94 TYR A O 1
ATOM 764 N N . ILE A 1 95 ? 10.538 -2.727 -21.223 1.00 91.25 95 ILE A N 1
ATOM 765 C CA . ILE A 1 95 ? 10.991 -2.888 -19.830 1.00 91.25 95 ILE A CA 1
ATOM 766 C C . ILE A 1 95 ? 10.991 -4.368 -19.429 1.00 91.25 95 ILE A C 1
ATOM 768 O O . ILE A 1 95 ? 11.965 -4.850 -18.855 1.00 91.25 95 ILE A O 1
ATOM 772 N N . ASN A 1 96 ? 9.920 -5.094 -19.757 1.00 90.19 96 ASN A N 1
ATOM 773 C CA . ASN A 1 96 ? 9.730 -6.482 -19.336 1.00 90.19 96 ASN A CA 1
ATOM 774 C C . ASN A 1 96 ? 10.558 -7.492 -20.145 1.00 90.19 96 ASN A C 1
ATOM 776 O O . ASN A 1 96 ? 10.772 -8.605 -19.671 1.00 90.19 96 ASN A O 1
ATOM 780 N N . SER A 1 97 ? 11.009 -7.144 -21.356 1.00 89.12 97 SER A N 1
ATOM 781 C CA . SER A 1 97 ? 11.868 -8.020 -22.172 1.00 89.12 97 SER A CA 1
ATOM 782 C C . SER A 1 97 ? 13.326 -8.069 -21.699 1.00 89.12 97 SER A C 1
ATOM 784 O O . SER A 1 97 ? 14.087 -8.932 -22.144 1.00 89.12 97 SER A O 1
ATOM 786 N N . ARG A 1 98 ? 13.737 -7.161 -20.804 1.00 85.44 98 ARG A N 1
ATOM 787 C CA . ARG A 1 98 ? 15.112 -7.100 -20.296 1.00 85.44 98 ARG A CA 1
ATOM 788 C C . ARG A 1 98 ? 15.391 -8.251 -19.316 1.00 85.44 98 ARG A C 1
ATOM 790 O O . ARG A 1 98 ? 14.526 -8.584 -18.508 1.00 85.44 98 ARG A O 1
ATOM 797 N N . PRO A 1 99 ? 16.605 -8.836 -19.339 1.00 82.06 99 PRO A N 1
ATOM 798 C CA . PRO A 1 99 ? 16.985 -9.901 -18.408 1.00 82.06 99 PRO A CA 1
ATOM 799 C C . PRO A 1 99 ? 17.205 -9.383 -16.981 1.00 82.06 99 PRO A C 1
ATOM 801 O O . PRO A 1 99 ? 16.986 -10.114 -16.019 1.00 82.06 99 PRO A O 1
ATOM 804 N N . GLU A 1 100 ? 17.626 -8.123 -16.848 1.00 82.88 100 GLU A N 1
ATOM 805 C CA . GLU A 1 100 ? 17.873 -7.465 -15.568 1.00 82.88 100 GLU A CA 1
ATOM 806 C C . GLU A 1 100 ? 16.864 -6.333 -15.333 1.00 82.88 100 GLU A C 1
ATOM 808 O O . GLU A 1 100 ? 16.531 -5.601 -16.277 1.00 82.88 100 GLU A O 1
ATOM 813 N N . PRO A 1 101 ? 16.381 -6.164 -14.087 1.00 82.19 101 PRO A N 1
ATOM 814 C CA . PRO A 1 101 ? 15.476 -5.079 -13.740 1.00 82.19 101 PRO A CA 1
ATOM 815 C C . PRO A 1 101 ? 16.169 -3.724 -13.903 1.00 82.19 101 PRO A C 1
ATOM 817 O O . PRO A 1 101 ? 17.348 -3.565 -13.596 1.00 82.19 101 PRO A O 1
ATOM 820 N N . MET A 1 102 ? 15.421 -2.724 -14.363 1.00 83.81 102 MET A N 1
ATOM 821 C CA . MET A 1 102 ? 15.943 -1.366 -14.489 1.00 83.81 102 MET A CA 1
ATOM 822 C C . MET A 1 102 ? 16.171 -0.738 -13.108 1.00 83.81 102 MET A C 1
ATOM 824 O O . MET A 1 102 ? 15.316 -0.820 -12.228 1.00 83.81 102 MET A O 1
ATOM 828 N N . GLU A 1 103 ? 17.307 -0.061 -12.931 1.00 85.25 103 GLU A N 1
ATOM 829 C CA . GLU A 1 103 ? 17.609 0.672 -11.692 1.00 85.25 103 GLU A CA 1
ATOM 830 C C . GLU A 1 103 ? 16.700 1.899 -11.516 1.00 85.25 103 GLU A C 1
ATOM 832 O O . GLU A 1 103 ? 16.306 2.251 -10.401 1.00 85.25 103 GLU A O 1
ATOM 837 N N . VAL A 1 104 ? 16.332 2.536 -12.632 1.00 88.25 104 VAL A N 1
ATOM 838 C CA . VAL A 1 104 ? 15.419 3.681 -12.687 1.00 88.25 104 VAL A CA 1
ATOM 839 C C . VAL A 1 104 ? 14.271 3.350 -13.632 1.00 88.25 104 VAL A C 1
ATOM 841 O O . VAL A 1 104 ? 14.470 3.170 -14.830 1.00 88.25 104 VAL A O 1
ATOM 844 N N . ASN A 1 105 ? 13.058 3.281 -13.088 1.00 88.38 105 ASN A N 1
ATOM 845 C CA . ASN A 1 105 ? 11.857 2.952 -13.853 1.00 88.38 105 ASN A CA 1
ATOM 846 C C . ASN A 1 105 ? 11.224 4.194 -14.496 1.00 88.38 105 ASN A C 1
ATOM 848 O O . ASN A 1 105 ? 11.364 5.316 -14.000 1.00 88.38 105 ASN A O 1
ATOM 852 N N . PHE A 1 106 ? 10.460 3.966 -15.566 1.00 92.19 106 PHE A N 1
ATOM 853 C CA . PHE A 1 106 ? 9.536 4.955 -16.116 1.00 92.19 106 PHE A CA 1
ATOM 854 C C . PHE A 1 106 ? 8.210 4.914 -15.352 1.00 92.19 106 PHE A C 1
ATOM 856 O O . PHE A 1 106 ? 7.671 3.842 -15.091 1.00 92.19 106 PHE A O 1
ATOM 863 N N . ILE A 1 107 ? 7.662 6.074 -15.011 1.00 91.62 107 ILE A N 1
ATOM 864 C CA . ILE A 1 107 ? 6.337 6.214 -14.399 1.00 91.62 107 ILE A CA 1
ATOM 865 C C . ILE A 1 107 ? 5.480 7.042 -15.349 1.00 91.62 107 ILE A C 1
ATOM 867 O O . ILE A 1 107 ? 5.872 8.137 -15.745 1.00 91.62 107 ILE A O 1
ATOM 871 N N . ARG A 1 108 ? 4.320 6.519 -15.738 1.00 93.50 108 ARG A N 1
ATOM 872 C CA . ARG A 1 108 ? 3.397 7.216 -16.635 1.00 93.50 108 ARG A CA 1
ATOM 873 C C . ARG A 1 108 ? 2.737 8.385 -15.905 1.00 93.50 108 ARG A C 1
ATOM 875 O O . ARG A 1 108 ? 2.121 8.177 -14.863 1.00 93.50 108 ARG A O 1
ATOM 882 N N . GLU A 1 109 ? 2.854 9.594 -16.452 1.00 93.06 109 GLU A N 1
ATOM 883 C CA . GLU A 1 109 ? 2.087 10.757 -15.980 1.00 93.06 109 GLU A CA 1
ATOM 884 C C . GLU A 1 109 ? 0.854 10.979 -16.860 1.00 93.06 109 GLU A C 1
ATOM 886 O O . GLU A 1 109 ? -0.250 11.145 -16.351 1.00 93.06 109 GLU A O 1
ATOM 891 N N . ASP A 1 110 ? 1.047 10.963 -18.179 1.00 92.69 110 ASP A N 1
ATOM 892 C CA . ASP A 1 110 ? 0.009 11.218 -19.178 1.00 92.69 110 ASP A CA 1
ATOM 893 C C . ASP A 1 110 ? 0.373 10.524 -20.505 1.00 92.69 110 ASP A C 1
ATOM 895 O O . ASP A 1 110 ? 1.468 9.976 -20.649 1.00 92.69 110 ASP A O 1
ATOM 899 N N . ASN A 1 111 ? -0.517 10.560 -21.494 1.00 90.62 111 ASN A N 1
ATOM 900 C CA . ASN A 1 111 ? -0.284 9.990 -22.820 1.00 90.62 111 ASN A CA 1
ATOM 901 C C . ASN A 1 111 ? 1.000 10.580 -23.438 1.00 90.62 111 ASN A C 1
ATOM 903 O O . ASN A 1 111 ? 1.106 11.788 -23.670 1.00 90.62 111 ASN A O 1
ATOM 907 N N . GLY A 1 112 ? 1.999 9.730 -23.692 1.00 90.75 112 GLY A N 1
ATOM 908 C CA . GLY A 1 112 ? 3.295 10.152 -24.237 1.00 90.75 112 GLY A CA 1
ATOM 909 C C . GLY A 1 112 ? 4.169 10.980 -23.282 1.00 90.75 112 GLY A C 1
ATOM 910 O O . GLY A 1 112 ? 5.213 11.476 -23.706 1.00 90.75 112 GLY A O 1
ATOM 911 N N . THR A 1 113 ? 3.789 11.138 -22.009 1.00 94.69 113 THR A N 1
ATOM 912 C CA . THR A 1 113 ? 4.565 11.869 -20.996 1.00 94.69 113 THR A CA 1
ATOM 913 C C . THR A 1 113 ? 4.866 10.981 -19.796 1.00 94.69 113 THR A C 1
ATOM 915 O O . THR A 1 113 ? 3.970 10.479 -19.118 1.00 94.69 113 THR A O 1
ATOM 918 N N . TYR A 1 114 ? 6.153 10.837 -19.502 1.00 95.56 114 TYR A N 1
ATOM 919 C CA . TYR A 1 114 ? 6.657 9.901 -18.509 1.00 95.56 114 TYR A CA 1
ATOM 920 C C . TYR A 1 114 ? 7.653 10.576 -17.580 1.00 95.56 114 TYR A C 1
ATOM 922 O O . TYR A 1 114 ? 8.335 11.527 -17.952 1.00 95.56 114 TYR A O 1
ATOM 930 N N . LEU A 1 115 ? 7.776 10.052 -16.374 1.00 94.62 115 LEU A N 1
ATOM 931 C CA . LEU A 1 115 ? 8.807 10.417 -15.424 1.00 94.62 115 LEU A CA 1
ATOM 932 C C . LEU A 1 115 ? 9.874 9.321 -15.410 1.00 94.62 115 LEU A C 1
ATOM 934 O O . LEU A 1 115 ? 9.568 8.162 -15.148 1.00 94.62 115 LEU A O 1
ATOM 938 N N . PHE A 1 116 ? 11.121 9.692 -15.677 1.00 94.12 116 PHE A N 1
ATOM 939 C CA . PHE A 1 116 ? 12.296 8.838 -15.545 1.00 94.12 116 PHE A CA 1
ATOM 940 C C . PHE A 1 116 ? 13.144 9.352 -14.380 1.00 94.12 116 PHE A C 1
ATOM 942 O O . PHE A 1 116 ? 13.817 10.381 -14.494 1.00 94.12 116 PHE A O 1
ATOM 949 N N . GLY A 1 117 ? 13.048 8.685 -13.227 1.00 90.06 117 GLY A N 1
ATOM 950 C CA . GLY A 1 117 ? 13.662 9.159 -11.985 1.00 90.06 117 GLY A CA 1
ATOM 951 C C . GLY A 1 117 ? 13.082 10.508 -11.548 1.00 90.06 117 GLY A C 1
ATOM 952 O O . GLY A 1 117 ? 11.950 10.584 -11.075 1.00 90.06 117 GLY A O 1
ATOM 953 N N . SER A 1 118 ? 13.864 11.577 -11.695 1.00 89.81 118 SER A N 1
ATOM 954 C CA . SER A 1 118 ? 13.457 12.965 -11.437 1.00 89.81 118 SER A CA 1
ATOM 955 C C . SER A 1 118 ? 13.107 13.756 -12.703 1.00 89.81 118 SER A C 1
ATOM 957 O O . SER A 1 118 ? 12.600 14.877 -12.613 1.00 89.81 118 SER A O 1
ATOM 959 N N . LYS A 1 119 ? 13.380 13.204 -13.890 1.00 91.19 119 LYS A N 1
ATOM 960 C CA . LYS A 1 119 ? 13.233 13.905 -15.165 1.00 91.19 119 LYS A CA 1
ATOM 961 C C . LYS A 1 119 ? 11.920 13.547 -15.849 1.00 91.19 119 LYS A C 1
ATOM 963 O O . LYS A 1 119 ? 11.668 12.391 -16.168 1.00 91.19 119 LYS A O 1
ATOM 968 N N . ARG A 1 120 ? 11.122 14.561 -16.170 1.00 94.50 120 ARG A N 1
ATOM 969 C CA . ARG A 1 120 ? 9.964 14.412 -17.055 1.00 94.50 120 ARG A CA 1
ATOM 970 C C . ARG A 1 120 ? 10.419 14.343 -18.514 1.00 94.50 120 ARG A C 1
ATOM 972 O O . ARG A 1 120 ? 11.181 15.197 -18.970 1.00 94.50 120 ARG A O 1
ATOM 979 N N . VAL A 1 121 ? 9.960 13.327 -19.232 1.00 95.62 121 VAL A N 1
ATOM 980 C CA . VAL A 1 121 ? 10.333 13.006 -20.610 1.00 95.62 121 VAL A CA 1
ATOM 981 C C . VAL A 1 121 ? 9.095 12.816 -21.476 1.00 95.62 121 VAL A C 1
ATOM 983 O O . VAL A 1 121 ? 8.052 12.363 -21.009 1.00 95.62 121 VAL A O 1
ATOM 986 N N . PHE A 1 122 ? 9.224 13.149 -22.758 1.00 95.56 122 PHE A N 1
ATOM 987 C CA . PHE A 1 122 ? 8.180 12.908 -23.749 1.00 95.56 122 PHE A CA 1
ATOM 988 C C . PHE A 1 122 ? 8.597 11.747 -24.640 1.00 95.56 122 PHE A C 1
ATOM 990 O O . PHE A 1 122 ? 9.673 11.789 -25.244 1.00 95.56 122 PHE A O 1
ATOM 997 N N . ILE A 1 123 ? 7.749 10.730 -24.708 1.00 95.75 123 ILE A N 1
ATOM 998 C CA . ILE A 1 123 ? 7.990 9.484 -25.427 1.00 95.75 123 ILE A CA 1
ATOM 999 C C . ILE A 1 123 ? 7.010 9.395 -26.592 1.00 95.75 123 ILE A C 1
ATOM 1001 O O . ILE A 1 123 ? 5.823 9.690 -26.458 1.00 95.75 123 ILE A O 1
ATOM 1005 N N . LYS A 1 124 ? 7.517 8.985 -27.752 1.00 94.38 124 LYS A N 1
ATOM 1006 C CA . LYS A 1 124 ? 6.727 8.746 -28.958 1.00 94.38 124 LYS A CA 1
ATOM 1007 C C . LYS A 1 124 ? 7.208 7.465 -29.638 1.00 94.38 124 LYS A C 1
ATOM 1009 O O . LYS A 1 124 ? 8.360 7.071 -29.486 1.00 94.38 124 LYS A O 1
ATOM 1014 N N . ILE A 1 125 ? 6.333 6.836 -30.415 1.00 94.94 125 ILE A N 1
ATOM 1015 C CA . ILE A 1 125 ? 6.709 5.766 -31.343 1.00 94.94 125 ILE A CA 1
ATOM 1016 C C . ILE A 1 125 ? 6.933 6.364 -32.738 1.00 94.94 125 ILE A C 1
ATOM 1018 O O . ILE A 1 125 ? 6.067 7.061 -33.270 1.00 94.94 125 ILE A O 1
ATOM 1022 N N . GLU A 1 126 ? 8.080 6.069 -33.344 1.00 93.88 126 GLU A N 1
ATOM 1023 C CA . GLU A 1 126 ? 8.399 6.396 -34.736 1.00 93.88 126 GLU A CA 1
ATOM 1024 C C . GLU A 1 126 ? 8.941 5.148 -35.444 1.00 93.88 126 GLU A C 1
ATOM 1026 O O . GLU A 1 126 ? 9.861 4.497 -34.954 1.00 93.88 126 GLU A O 1
ATOM 1031 N N . ASN A 1 127 ? 8.347 4.776 -36.586 1.00 90.69 127 ASN A N 1
ATOM 1032 C CA . ASN A 1 127 ? 8.709 3.575 -37.357 1.00 90.69 127 ASN A CA 1
ATOM 1033 C C . ASN A 1 127 ? 8.783 2.287 -36.507 1.00 90.69 127 ASN A C 1
ATOM 1035 O O . ASN A 1 127 ? 9.669 1.454 -36.695 1.00 90.69 127 ASN A O 1
ATOM 1039 N N . GLY A 1 128 ? 7.874 2.147 -35.536 1.00 88.44 128 GLY A N 1
ATOM 1040 C CA . GLY A 1 128 ? 7.822 0.998 -34.625 1.00 88.44 128 GLY A CA 1
ATOM 1041 C C . GLY A 1 128 ? 8.906 0.983 -33.542 1.00 88.44 128 GLY A C 1
ATOM 1042 O O . GLY A 1 128 ? 9.020 -0.003 -32.822 1.00 88.44 128 GLY A O 1
ATOM 1043 N N . LYS A 1 129 ? 9.700 2.051 -33.405 1.00 91.81 129 LYS A N 1
ATOM 1044 C CA . LYS A 1 129 ? 10.722 2.195 -32.361 1.00 91.81 129 LYS A CA 1
ATOM 1045 C C . LYS A 1 129 ? 10.349 3.307 -31.391 1.00 91.81 129 LYS A C 1
ATOM 1047 O O . LYS A 1 129 ? 9.788 4.329 -31.786 1.00 91.81 129 LYS A O 1
ATOM 1052 N N . ILE A 1 130 ? 10.687 3.112 -30.120 1.00 94.81 130 ILE A N 1
ATOM 1053 C CA . ILE A 1 130 ? 10.467 4.112 -29.076 1.00 94.81 130 ILE A CA 1
ATOM 1054 C C . ILE A 1 130 ? 11.562 5.175 -29.162 1.00 94.81 130 ILE A C 1
ATOM 1056 O O . ILE A 1 130 ? 12.758 4.866 -29.126 1.00 94.81 130 ILE A O 1
ATOM 1060 N N . ILE A 1 131 ? 11.136 6.431 -29.252 1.00 95.38 131 ILE A N 1
ATOM 1061 C CA . ILE A 1 131 ? 11.999 7.606 -29.270 1.00 95.38 131 ILE A CA 1
ATOM 1062 C C . ILE A 1 131 ? 11.603 8.579 -28.160 1.00 95.38 131 ILE A C 1
ATOM 1064 O O . ILE A 1 131 ? 10.426 8.755 -27.838 1.00 95.38 131 ILE A O 1
ATOM 1068 N N . ILE A 1 132 ? 12.601 9.233 -27.578 1.00 96.25 132 ILE A N 1
ATOM 1069 C CA . ILE A 1 132 ? 12.446 10.158 -26.458 1.00 96.25 132 ILE A CA 1
ATOM 1070 C C . ILE A 1 132 ? 12.909 11.545 -26.893 1.00 96.25 132 ILE A C 1
ATOM 1072 O O . ILE A 1 132 ? 13.990 11.705 -27.466 1.00 96.25 132 ILE A O 1
ATOM 1076 N N . ARG A 1 133 ? 12.089 12.567 -26.631 1.00 94.56 133 ARG A N 1
ATOM 1077 C CA . ARG A 1 133 ? 12.428 13.964 -26.924 1.00 94.56 133 ARG A CA 1
ATOM 1078 C C . ARG A 1 133 ? 13.515 14.451 -25.968 1.00 94.56 133 ARG A C 1
ATOM 1080 O O . ARG A 1 133 ? 13.347 14.417 -24.751 1.00 94.56 133 ARG A O 1
ATOM 1087 N N . VAL A 1 134 ? 14.583 15.001 -26.533 1.00 91.50 134 VAL A N 1
ATOM 1088 C CA . VAL A 1 134 ? 15.668 15.667 -25.801 1.00 91.50 134 VAL A CA 1
ATOM 1089 C C . VAL A 1 134 ? 15.908 17.071 -26.365 1.00 91.50 134 VAL A C 1
ATOM 1091 O O . VAL A 1 134 ? 15.383 17.424 -27.421 1.00 91.50 134 VAL A O 1
ATOM 1094 N N . GLY A 1 135 ? 16.685 17.902 -25.663 1.00 85.31 135 GLY A N 1
ATOM 1095 C CA . GLY A 1 135 ? 16.881 19.322 -26.003 1.00 85.31 135 GLY A CA 1
ATOM 1096 C C . GLY A 1 135 ? 17.413 19.602 -27.419 1.00 85.31 135 GLY A C 1
ATOM 1097 O O . GLY A 1 135 ? 17.230 20.707 -27.914 1.00 85.31 135 GLY A O 1
ATOM 1098 N N . GLY A 1 136 ? 18.013 18.608 -28.086 1.00 85.81 136 GLY A N 1
ATOM 1099 C CA . GLY A 1 136 ? 18.551 18.716 -29.448 1.00 85.81 136 GLY A CA 1
ATOM 1100 C C . GLY A 1 136 ? 17.842 17.875 -30.516 1.00 85.81 136 GLY A C 1
ATOM 1101 O O . GLY A 1 136 ? 18.312 17.841 -31.647 1.00 85.81 136 GLY A O 1
ATOM 1102 N N . GLY A 1 137 ? 16.744 17.175 -30.202 1.00 91.88 137 GLY A N 1
ATOM 1103 C CA . GLY A 1 137 ? 16.119 16.251 -31.154 1.00 91.88 137 GLY A CA 1
ATOM 1104 C C . GLY A 1 137 ? 15.385 15.098 -30.481 1.00 91.88 137 GLY A C 1
ATOM 1105 O O . GLY A 1 137 ? 14.737 15.277 -29.451 1.00 91.88 137 GLY A O 1
ATOM 1106 N N . PHE A 1 138 ? 15.478 13.916 -31.077 1.00 93.81 138 PHE A N 1
ATOM 1107 C CA . PHE A 1 138 ? 14.960 12.671 -30.521 1.00 93.81 138 PHE A CA 1
ATOM 1108 C C . PHE A 1 138 ? 16.102 11.671 -30.382 1.00 93.81 138 PHE A C 1
ATOM 1110 O O . PHE A 1 138 ? 17.020 11.665 -31.198 1.00 93.81 138 PHE A O 1
ATOM 1117 N N . MET A 1 139 ? 16.043 10.850 -29.344 1.00 94.81 139 MET A N 1
ATOM 1118 C CA . MET A 1 139 ? 17.028 9.810 -29.058 1.00 94.81 139 MET A CA 1
ATOM 1119 C C . MET A 1 139 ? 16.314 8.474 -28.865 1.00 94.81 139 MET A C 1
ATOM 1121 O O . MET A 1 139 ? 15.151 8.453 -28.456 1.00 94.81 139 MET A O 1
ATOM 1125 N N . ARG A 1 140 ? 16.982 7.358 -29.168 1.00 94.50 140 ARG A N 1
ATOM 1126 C CA . ARG A 1 140 ? 16.410 6.024 -28.937 1.00 94.50 140 ARG A CA 1
ATOM 1127 C C . ARG A 1 140 ? 16.324 5.722 -27.442 1.00 94.50 140 ARG A C 1
ATOM 1129 O O . ARG A 1 140 ? 17.122 6.234 -26.660 1.00 94.50 140 ARG A O 1
ATOM 1136 N N . ILE A 1 141 ? 15.365 4.881 -27.053 1.00 94.19 141 ILE A N 1
ATOM 1137 C CA . ILE A 1 141 ? 15.182 4.504 -25.645 1.00 94.19 141 ILE A CA 1
ATOM 1138 C C . ILE A 1 141 ? 16.426 3.831 -25.043 1.00 94.19 141 ILE A C 1
ATOM 1140 O O . ILE A 1 141 ? 16.785 4.163 -23.919 1.00 94.19 141 ILE A O 1
ATOM 1144 N N . ASP A 1 142 ? 17.126 2.979 -25.799 1.00 92.75 142 ASP A N 1
ATOM 1145 C CA . ASP A 1 142 ? 18.348 2.300 -25.335 1.00 92.75 142 ASP A CA 1
ATOM 1146 C C . ASP A 1 142 ? 19.444 3.301 -24.957 1.00 92.75 142 ASP A C 1
ATOM 1148 O O . ASP A 1 142 ? 19.922 3.323 -23.825 1.00 92.75 142 ASP 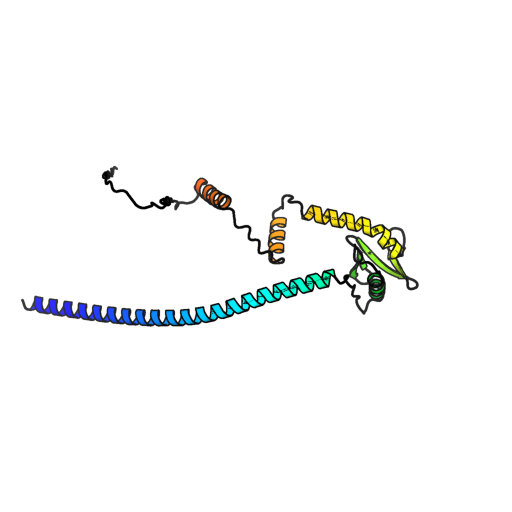A O 1
ATOM 1152 N N . GLU A 1 143 ? 19.750 4.208 -25.886 1.00 93.94 143 GLU A N 1
ATOM 1153 C CA . GLU A 1 143 ? 20.739 5.275 -25.705 1.00 93.94 143 GLU A CA 1
ATOM 1154 C C . GLU A 1 143 ? 20.346 6.211 -24.550 1.00 93.94 143 GLU A C 1
ATOM 1156 O O . GLU A 1 143 ? 21.196 6.668 -23.785 1.00 93.94 143 GLU A O 1
ATOM 1161 N N . PHE A 1 144 ? 19.045 6.482 -24.388 1.00 94.44 144 PHE A N 1
ATOM 1162 C CA . PHE A 1 144 ? 18.541 7.300 -23.288 1.00 94.44 144 PHE A CA 1
ATOM 1163 C C . PHE A 1 144 ? 18.768 6.648 -21.928 1.00 94.44 144 PHE A C 1
ATOM 1165 O O . PHE A 1 144 ? 19.254 7.307 -21.007 1.00 94.44 144 PHE A O 1
ATOM 1172 N N . VAL A 1 145 ? 18.402 5.374 -21.792 1.00 93.00 145 VAL A N 1
ATOM 1173 C CA . VAL A 1 145 ? 18.536 4.642 -20.533 1.00 93.00 145 VAL A CA 1
ATOM 1174 C C . VAL A 1 145 ? 20.010 4.532 -20.155 1.00 93.00 145 VAL A C 1
ATOM 1176 O O . VAL A 1 145 ? 20.356 4.849 -19.021 1.00 93.00 145 VAL A O 1
ATOM 1179 N N . GLU A 1 146 ? 20.894 4.178 -21.086 1.00 91.94 146 GLU A N 1
ATOM 1180 C CA . GLU A 1 146 ? 22.334 4.068 -20.813 1.00 91.94 146 GLU A CA 1
ATOM 1181 C C . GLU A 1 146 ? 22.951 5.395 -20.347 1.00 91.94 146 GLU A C 1
ATOM 1183 O O . GLU A 1 146 ? 23.723 5.420 -19.389 1.00 91.94 146 GLU A O 1
ATOM 1188 N N . LEU A 1 147 ? 22.574 6.513 -20.975 1.00 92.81 147 LEU A N 1
ATOM 1189 C CA . LEU A 1 147 ? 23.144 7.821 -20.655 1.00 92.81 147 LEU A CA 1
ATOM 1190 C C . LEU A 1 147 ? 22.597 8.416 -19.348 1.00 92.81 147 LEU A C 1
ATOM 1192 O O . LEU A 1 147 ? 23.339 9.057 -18.601 1.00 92.81 147 LEU A O 1
ATOM 1196 N N . TYR A 1 148 ? 21.296 8.263 -19.082 1.00 92.75 148 TYR A N 1
ATOM 1197 C CA . TYR A 1 148 ? 20.630 8.959 -17.976 1.00 92.75 148 TYR A CA 1
ATOM 1198 C C . TYR A 1 148 ? 20.442 8.115 -16.714 1.00 92.75 148 TYR A C 1
ATOM 1200 O O . TYR A 1 148 ? 20.274 8.708 -15.651 1.00 92.75 148 TYR A O 1
ATOM 1208 N N . THR A 1 149 ? 20.498 6.781 -16.778 1.00 92.75 149 THR A N 1
ATOM 1209 C CA . THR A 1 149 ? 20.372 5.930 -15.576 1.00 92.75 149 THR A CA 1
ATOM 1210 C C . THR A 1 149 ? 21.388 6.293 -14.488 1.00 92.75 149 THR A C 1
ATOM 1212 O O . THR A 1 149 ? 20.941 6.650 -13.399 1.00 92.75 149 THR A O 1
ATOM 1215 N N . PRO A 1 150 ? 22.715 6.313 -14.738 1.00 91.88 150 PRO A N 1
ATOM 1216 C CA . PRO A 1 150 ? 23.687 6.621 -13.684 1.00 91.88 150 PRO A CA 1
ATOM 1217 C C . PRO A 1 150 ? 23.498 8.028 -13.093 1.00 91.88 150 PRO A C 1
ATOM 1219 O O . PRO A 1 150 ? 23.625 8.216 -11.885 1.00 91.88 150 PRO A O 1
ATOM 1222 N N . LEU A 1 151 ? 23.104 9.001 -13.923 1.00 92.25 151 LEU A N 1
ATOM 1223 C CA . LEU A 1 151 ? 22.822 10.373 -13.484 1.00 92.25 151 LEU A CA 1
ATOM 1224 C C . LEU A 1 151 ? 21.588 10.460 -12.579 1.00 92.25 151 LEU A C 1
ATOM 1226 O O . LEU A 1 151 ? 21.535 11.282 -11.665 1.00 92.25 151 LEU A O 1
ATOM 1230 N N . GLU A 1 152 ? 20.558 9.662 -12.852 1.00 91.50 152 GLU A N 1
ATOM 1231 C CA . GLU A 1 152 ? 19.346 9.646 -12.035 1.00 91.50 152 GLU A CA 1
ATOM 1232 C C . GLU A 1 152 ? 19.537 8.831 -10.751 1.00 91.50 152 GLU A C 1
ATOM 1234 O O . GLU A 1 152 ? 19.016 9.234 -9.712 1.00 91.50 152 GLU A O 1
ATOM 1239 N N . VAL A 1 153 ? 20.327 7.753 -10.776 1.00 89.75 153 VAL A N 1
ATOM 1240 C CA . VAL A 1 153 ? 20.701 6.994 -9.569 1.00 89.75 153 VAL A CA 1
ATOM 1241 C C . VAL A 1 153 ? 21.453 7.884 -8.581 1.00 89.75 153 VAL A C 1
ATOM 1243 O O . VAL A 1 153 ? 21.068 7.950 -7.413 1.00 89.75 153 VAL A O 1
ATOM 1246 N N . GLU A 1 154 ? 22.442 8.648 -9.050 1.00 89.88 154 GLU A N 1
ATOM 1247 C CA . GLU A 1 154 ? 23.200 9.580 -8.206 1.00 89.88 154 GLU A CA 1
ATOM 1248 C C . GLU A 1 154 ? 22.278 10.606 -7.523 1.00 89.88 154 GLU A C 1
ATOM 1250 O O . GLU A 1 154 ? 22.293 10.751 -6.299 1.00 89.88 154 GLU A O 1
ATOM 1255 N N . LYS A 1 155 ? 21.374 11.238 -8.282 1.00 88.69 155 LYS A N 1
ATOM 1256 C CA . LYS A 1 155 ? 20.383 12.177 -7.724 1.00 88.69 155 LYS A CA 1
ATOM 1257 C C . LYS A 1 155 ? 19.430 11.522 -6.727 1.00 88.69 155 LYS A C 1
ATOM 1259 O O . LYS A 1 155 ? 19.015 12.149 -5.748 1.00 88.69 155 LYS A O 1
ATOM 1264 N N . LEU A 1 156 ? 19.008 10.285 -6.991 1.00 84.19 156 LEU A N 1
ATOM 1265 C CA . LEU A 1 156 ? 18.127 9.544 -6.090 1.00 84.19 156 LEU A CA 1
ATOM 1266 C C . LEU A 1 156 ? 18.826 9.247 -4.764 1.00 84.19 156 LEU A C 1
ATOM 1268 O O . LEU A 1 156 ? 18.206 9.407 -3.708 1.00 84.19 156 LEU A O 1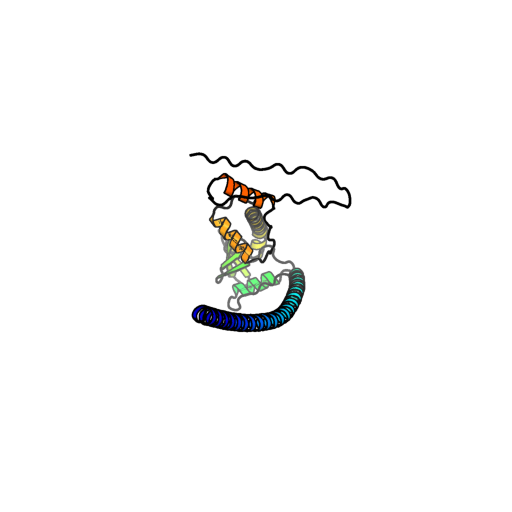
ATOM 1272 N N . ASP A 1 157 ? 20.103 8.883 -4.809 1.00 85.19 157 ASP A N 1
ATOM 1273 C CA . ASP A 1 157 ? 20.916 8.641 -3.624 1.00 85.19 157 ASP A CA 1
ATOM 1274 C C . ASP A 1 157 ? 21.183 9.923 -2.836 1.00 85.19 157 ASP A C 1
ATOM 1276 O O . ASP A 1 157 ? 21.043 9.928 -1.610 1.00 85.19 157 ASP A O 1
ATOM 1280 N N . GLU A 1 158 ? 21.485 11.033 -3.507 1.00 84.69 158 GLU A N 1
ATOM 1281 C CA . GLU A 1 158 ? 21.618 12.346 -2.868 1.00 84.69 158 GLU A CA 1
ATOM 1282 C C . GLU A 1 158 ? 20.333 12.762 -2.152 1.00 84.69 158 GLU A C 1
ATOM 1284 O O . GLU A 1 158 ? 20.364 13.161 -0.982 1.00 84.69 158 GLU A O 1
ATOM 1289 N N . ARG A 1 159 ? 19.181 12.603 -2.814 1.00 80.81 159 ARG A N 1
ATOM 1290 C CA . ARG A 1 159 ? 17.875 12.888 -2.213 1.00 80.81 159 ARG A CA 1
ATOM 1291 C C . ARG A 1 159 ? 17.627 12.022 -0.980 1.00 80.81 159 ARG A C 1
ATOM 1293 O O . ARG A 1 159 ? 17.227 12.549 0.057 1.00 80.81 159 ARG A O 1
ATOM 1300 N N . ARG A 1 160 ? 17.914 10.716 -1.055 1.00 79.81 160 ARG A N 1
ATOM 1301 C CA . ARG A 1 160 ? 17.797 9.799 0.094 1.00 79.81 160 ARG A CA 1
ATOM 1302 C C . ARG A 1 160 ? 18.719 10.210 1.241 1.00 79.81 160 ARG A C 1
ATOM 1304 O O . ARG A 1 160 ? 18.300 10.196 2.396 1.00 79.81 160 ARG A O 1
ATOM 1311 N N . ARG A 1 161 ? 19.960 10.610 0.950 1.00 77.88 161 ARG A N 1
ATOM 1312 C CA . ARG A 1 161 ? 20.909 11.095 1.964 1.00 77.88 161 ARG A CA 1
ATOM 1313 C C . ARG A 1 161 ? 20.392 12.361 2.638 1.00 77.88 161 ARG A C 1
ATOM 1315 O O . ARG A 1 161 ? 20.381 12.416 3.863 1.00 77.88 161 ARG A O 1
ATOM 1322 N N . PHE A 1 162 ? 19.905 13.334 1.871 1.00 70.19 162 PHE A N 1
ATOM 1323 C CA . PHE A 1 162 ? 19.368 14.581 2.415 1.00 70.19 162 PHE A CA 1
ATOM 1324 C C . PHE A 1 162 ? 18.121 14.355 3.281 1.00 70.19 162 PHE A C 1
ATOM 1326 O O . PHE A 1 162 ? 18.035 14.910 4.376 1.00 70.19 162 PHE A O 1
ATOM 1333 N N . GLU A 1 163 ? 17.197 13.485 2.860 1.00 64.50 163 GLU A N 1
ATOM 1334 C CA . GLU A 1 163 ? 16.030 13.096 3.669 1.00 64.50 163 GLU A CA 1
ATOM 1335 C C . GLU A 1 163 ? 16.426 12.442 5.003 1.00 64.50 163 GLU A C 1
ATOM 1337 O O . GLU A 1 163 ? 15.755 12.648 6.019 1.00 64.50 163 GLU A O 1
ATOM 1342 N N . ASN A 1 164 ? 17.530 11.690 5.007 1.00 62.72 164 ASN A N 1
ATOM 1343 C CA . ASN A 1 164 ? 18.034 10.975 6.178 1.00 62.72 164 ASN A CA 1
ATOM 1344 C C . ASN A 1 164 ? 18.958 11.821 7.072 1.00 62.72 164 ASN A C 1
ATOM 1346 O O . ASN A 1 164 ? 19.199 11.448 8.222 1.00 62.72 164 ASN A O 1
ATOM 1350 N N . THR A 1 165 ? 19.463 12.968 6.600 1.00 56.94 165 THR A N 1
ATOM 1351 C CA . THR A 1 165 ? 20.186 13.906 7.470 1.00 56.94 165 THR A CA 1
ATOM 1352 C C . THR A 1 165 ? 19.234 14.567 8.475 1.00 56.94 165 THR A C 1
ATOM 1354 O O . THR A 1 165 ? 18.197 15.109 8.085 1.00 56.94 165 THR A O 1
ATOM 1357 N N . PRO A 1 166 ? 19.556 14.588 9.783 1.00 57.97 166 PRO A N 1
ATOM 1358 C CA . PRO A 1 166 ? 18.762 15.288 10.789 1.00 57.97 166 PRO A CA 1
ATOM 1359 C C . PRO A 1 166 ? 19.001 16.807 10.717 1.00 57.97 166 PRO A C 1
ATOM 1361 O O . PRO A 1 166 ? 19.397 17.445 11.692 1.00 57.97 166 PRO A O 1
ATOM 1364 N N . THR A 1 167 ? 18.770 17.413 9.555 1.00 54.12 167 THR A N 1
ATOM 1365 C CA . THR A 1 167 ? 18.856 18.862 9.379 1.00 54.12 167 THR A CA 1
ATOM 1366 C C . THR A 1 167 ? 17.598 19.494 9.975 1.00 54.12 167 THR A C 1
ATOM 1368 O O . THR A 1 167 ? 16.470 19.106 9.670 1.00 54.12 167 THR A O 1
ATOM 1371 N N . ARG A 1 168 ? 17.815 20.423 10.913 1.00 49.47 168 ARG A N 1
ATOM 1372 C CA . ARG A 1 168 ? 16.842 21.157 11.742 1.00 49.47 168 ARG A CA 1
ATOM 1373 C C . ARG A 1 168 ? 15.501 21.392 11.018 1.00 49.47 168 ARG A C 1
ATOM 1375 O O . ARG A 1 168 ? 15.357 22.318 10.228 1.00 49.47 168 ARG A O 1
ATOM 1382 N N . LYS A 1 169 ? 14.501 20.551 11.297 1.00 50.19 169 LYS A N 1
ATOM 1383 C CA . LYS A 1 169 ? 13.154 20.704 10.733 1.00 50.19 169 LYS A CA 1
ATOM 1384 C C . LYS A 1 169 ? 12.528 21.997 11.259 1.00 50.19 169 LYS A C 1
ATOM 1386 O O . LYS A 1 169 ? 12.283 22.117 12.460 1.00 50.19 169 LYS A O 1
ATOM 1391 N N . ASN A 1 170 ? 12.217 22.927 10.357 1.00 57.22 170 ASN A N 1
ATOM 1392 C CA . ASN A 1 170 ? 11.253 23.993 10.629 1.00 57.22 170 ASN A CA 1
ATOM 1393 C C . ASN A 1 170 ? 9.893 23.372 11.004 1.00 57.22 170 ASN A C 1
ATOM 1395 O O . ASN A 1 170 ? 9.638 22.192 10.741 1.00 57.22 170 ASN A O 1
ATOM 1399 N N . SER A 1 171 ? 9.014 24.156 11.630 1.00 51.94 171 SER A N 1
ATOM 1400 C CA . SER A 1 171 ? 7.722 23.712 12.187 1.00 51.94 171 SER A CA 1
ATOM 1401 C C . SER A 1 171 ? 6.884 22.832 11.240 1.00 51.94 171 SER A C 1
ATOM 1403 O O . SER A 1 171 ? 6.292 21.854 11.695 1.00 51.94 171 SER A O 1
ATOM 1405 N N . LEU A 1 172 ? 6.911 23.094 9.929 1.00 53.53 172 LEU A N 1
ATOM 1406 C CA . LEU A 1 172 ? 6.235 22.288 8.900 1.00 53.53 172 LEU A CA 1
ATOM 1407 C C . LEU A 1 172 ? 6.850 20.893 8.686 1.00 53.53 172 LEU A C 1
ATOM 1409 O O . LEU A 1 172 ? 6.127 19.911 8.529 1.00 53.53 172 LEU A O 1
ATOM 1413 N N . GLY A 1 173 ? 8.178 20.773 8.750 1.00 57.25 173 GLY A N 1
ATOM 1414 C CA . GLY A 1 173 ? 8.862 19.483 8.632 1.00 57.25 173 GLY A CA 1
ATOM 1415 C C . GLY A 1 173 ? 8.555 18.559 9.811 1.00 57.25 173 GLY A C 1
ATOM 1416 O O . GLY A 1 173 ? 8.495 17.342 9.647 1.00 57.25 173 GLY A O 1
ATOM 1417 N N . LYS A 1 174 ? 8.300 19.134 10.996 1.00 55.50 174 LYS A N 1
ATOM 1418 C CA . LYS A 1 174 ? 7.908 18.390 12.201 1.00 55.50 174 LYS A CA 1
ATOM 1419 C C . LYS A 1 174 ? 6.533 17.734 12.033 1.00 55.50 174 LYS A C 1
ATOM 1421 O O . LYS A 1 174 ? 6.394 16.562 12.385 1.00 55.50 174 LYS A O 1
ATOM 1426 N N . LEU A 1 175 ? 5.575 18.448 11.432 1.00 52.38 175 LEU A N 1
ATOM 1427 C CA . LEU A 1 175 ? 4.235 17.936 11.129 1.00 52.38 175 LEU A CA 1
ATOM 1428 C C . LEU A 1 175 ? 4.280 16.825 10.067 1.00 52.38 175 LEU A C 1
ATOM 1430 O O . LEU A 1 175 ? 3.691 15.768 10.270 1.00 52.38 175 LEU A O 1
ATOM 1434 N N . GLY A 1 176 ? 5.073 17.003 9.005 1.00 57.09 176 GLY A N 1
ATOM 1435 C CA . GLY A 1 176 ? 5.256 15.975 7.973 1.00 57.09 176 GLY A CA 1
ATOM 1436 C C . GLY A 1 176 ? 5.814 14.652 8.517 1.00 57.09 176 GLY A C 1
ATOM 1437 O O . GLY A 1 176 ? 5.305 13.583 8.186 1.00 57.09 176 GLY A O 1
ATOM 1438 N N . SER A 1 177 ? 6.807 14.698 9.418 1.00 56.03 177 SER A N 1
ATOM 1439 C CA . SER A 1 177 ? 7.304 13.474 10.075 1.00 56.03 177 SER A CA 1
ATOM 1440 C C . SER A 1 177 ? 6.325 12.844 11.064 1.00 56.03 177 SER A C 1
ATOM 1442 O O . SER A 1 177 ? 6.315 11.625 11.190 1.00 56.03 177 SER A O 1
ATOM 1444 N N . MET A 1 178 ? 5.486 13.637 11.736 1.00 54.31 178 MET A N 1
ATOM 1445 C CA . MET A 1 178 ? 4.408 13.104 12.579 1.00 54.31 178 MET A CA 1
ATOM 1446 C C . MET A 1 178 ? 3.392 12.310 11.749 1.00 54.31 178 MET A C 1
ATOM 1448 O O . MET A 1 178 ? 2.977 11.232 12.162 1.00 54.31 178 MET A O 1
ATOM 1452 N N . CYS A 1 179 ? 3.035 12.802 10.559 1.00 52.84 179 CYS A N 1
ATOM 1453 C CA . CYS A 1 179 ? 2.097 12.118 9.670 1.00 52.84 179 CYS A CA 1
ATOM 1454 C C . CYS A 1 179 ? 2.699 10.853 9.036 1.00 52.84 179 CYS A C 1
ATOM 1456 O O . CYS A 1 179 ? 2.005 9.847 8.918 1.00 52.84 179 CYS A O 1
ATOM 1458 N N . LYS A 1 180 ? 3.994 10.856 8.678 1.00 47.72 180 LYS A N 1
ATOM 1459 C CA . LYS A 1 180 ? 4.658 9.681 8.077 1.00 47.72 180 LYS A CA 1
ATOM 1460 C C . LYS A 1 180 ? 4.740 8.495 9.052 1.00 47.72 180 LYS A C 1
ATOM 1462 O O . LYS A 1 180 ? 4.502 7.365 8.638 1.00 47.72 180 LYS A O 1
ATOM 1467 N N . ASN A 1 181 ? 4.946 8.764 10.343 1.00 49.66 181 ASN A N 1
ATOM 1468 C CA . ASN A 1 181 ? 4.926 7.749 11.408 1.00 49.66 181 ASN A CA 1
ATOM 1469 C C . ASN A 1 181 ? 3.519 7.197 11.708 1.00 49.66 181 ASN A C 1
ATOM 1471 O O . ASN A 1 181 ? 3.390 6.191 12.394 1.00 49.66 181 ASN A O 1
ATOM 1475 N N . TYR A 1 182 ? 2.460 7.856 11.230 1.00 47.81 182 TYR A N 1
ATOM 1476 C CA . TYR A 1 182 ? 1.089 7.349 11.349 1.00 47.81 182 TYR A CA 1
ATOM 1477 C C . TYR A 1 182 ? 0.726 6.400 10.196 1.00 47.81 182 TYR A C 1
ATOM 1479 O O . TYR A 1 182 ? -0.130 5.535 10.351 1.00 47.81 182 TYR A O 1
ATOM 1487 N N . ILE A 1 183 ? 1.384 6.562 9.042 1.00 49.53 183 ILE A N 1
ATOM 1488 C CA . ILE A 1 183 ? 1.162 5.760 7.829 1.00 49.53 183 ILE A CA 1
ATOM 1489 C C . ILE A 1 183 ? 2.061 4.519 7.831 1.00 49.53 183 ILE A C 1
ATOM 1491 O O . ILE A 1 183 ? 1.617 3.420 7.506 1.00 49.53 183 ILE A O 1
ATOM 1495 N N . VAL A 1 184 ? 3.324 4.679 8.226 1.00 47.53 184 VAL A N 1
ATOM 1496 C CA . VAL A 1 184 ? 4.247 3.567 8.453 1.00 47.53 184 VAL A CA 1
ATOM 1497 C C . VAL A 1 184 ? 4.081 3.182 9.913 1.00 47.53 184 VAL A C 1
ATOM 1499 O O . VAL A 1 184 ? 4.515 3.932 10.778 1.00 47.53 184 VAL A O 1
ATOM 1502 N N . GLY A 1 185 ? 3.400 2.067 10.189 1.00 46.81 185 GLY A N 1
ATOM 1503 C CA . GLY A 1 185 ? 3.091 1.562 11.535 1.00 46.81 185 GLY A CA 1
ATOM 1504 C C . GLY A 1 185 ? 4.312 1.126 12.355 1.00 46.81 185 GLY A C 1
ATOM 1505 O O . GLY A 1 185 ? 4.314 0.041 12.933 1.00 46.81 185 GLY A O 1
ATOM 1506 N N . ASP A 1 186 ? 5.348 1.957 12.404 1.00 41.47 186 ASP A N 1
ATOM 1507 C CA . ASP A 1 186 ? 6.518 1.797 13.244 1.00 41.47 186 ASP A CA 1
ATOM 1508 C C . ASP A 1 186 ? 6.123 2.134 14.690 1.00 41.47 186 ASP A C 1
ATOM 1510 O O . ASP A 1 186 ? 6.076 3.287 15.121 1.00 41.47 186 ASP A O 1
ATOM 1514 N N . LYS A 1 187 ? 5.764 1.089 15.442 1.00 47.47 187 LYS A N 1
ATOM 1515 C CA . LYS A 1 187 ? 5.448 1.155 16.875 1.00 47.47 187 LYS A CA 1
ATOM 1516 C C . LYS A 1 187 ? 6.708 1.259 17.746 1.00 47.47 187 LYS A C 1
ATOM 1518 O O . LYS A 1 187 ? 6.637 0.919 18.927 1.00 47.47 187 LYS A O 1
ATOM 1523 N N . SER A 1 188 ? 7.841 1.746 17.236 1.00 47.72 188 SER A N 1
ATOM 1524 C CA . SER A 1 188 ? 8.949 2.169 18.095 1.00 47.72 188 SER A CA 1
ATOM 1525 C C . SER A 1 188 ? 8.568 3.456 18.840 1.00 47.72 188 SER A C 1
ATOM 1527 O O . SER A 1 188 ? 9.015 4.569 18.565 1.00 47.72 188 SER A O 1
ATOM 1529 N N . LYS A 1 189 ? 7.704 3.311 19.850 1.00 51.16 189 LYS A N 1
ATOM 1530 C CA . LYS A 1 189 ? 7.620 4.286 20.931 1.00 51.16 189 LYS A CA 1
ATOM 1531 C C . LYS A 1 189 ? 9.010 4.327 21.558 1.00 51.16 189 LYS A C 1
ATOM 1533 O O . LYS A 1 189 ? 9.369 3.453 22.338 1.00 51.16 189 LYS A O 1
ATOM 1538 N N . GLN A 1 190 ? 9.821 5.316 21.193 1.00 56.62 190 GLN A N 1
ATOM 1539 C CA . GLN A 1 190 ? 10.921 5.719 22.055 1.00 56.62 190 GLN A CA 1
ATOM 1540 C C . GLN A 1 190 ? 10.273 6.289 23.312 1.00 56.62 190 GLN A C 1
ATOM 1542 O O . GLN A 1 190 ? 9.931 7.473 23.367 1.00 56.62 190 GLN A O 1
ATOM 1547 N N . ASP A 1 191 ? 10.031 5.411 24.286 1.00 53.62 191 ASP A N 1
ATOM 1548 C CA . ASP A 1 191 ? 9.621 5.802 25.622 1.00 53.62 191 ASP A CA 1
ATOM 1549 C C . ASP A 1 191 ? 10.566 6.908 26.092 1.00 53.62 191 ASP A C 1
ATOM 1551 O O . ASP A 1 191 ? 11.793 6.821 25.970 1.00 53.62 191 ASP A O 1
ATOM 1555 N N . LEU A 1 192 ? 9.984 8.016 26.552 1.00 68.19 192 LEU A N 1
ATOM 1556 C CA . LEU A 1 192 ? 10.757 9.128 27.081 1.00 68.19 192 LEU A CA 1
ATOM 1557 C C . LEU A 1 192 ? 11.661 8.585 28.190 1.00 68.19 192 LEU A C 1
ATOM 1559 O O . LEU A 1 192 ? 11.162 8.116 29.210 1.00 68.19 192 LEU A O 1
ATOM 1563 N N . SER A 1 193 ? 12.984 8.666 27.991 1.00 74.62 193 SER A N 1
ATOM 1564 C CA . SER A 1 193 ? 13.952 8.280 29.024 1.00 74.62 193 SER A CA 1
ATOM 1565 C C . SER A 1 193 ? 13.559 8.916 30.357 1.00 74.62 193 SER A C 1
ATOM 1567 O O . SER A 1 193 ? 13.205 10.100 30.406 1.00 74.62 193 SER A O 1
ATOM 1569 N N . ALA A 1 194 ? 13.664 8.147 31.442 1.00 69.88 194 ALA A N 1
ATOM 1570 C CA . ALA A 1 194 ? 13.365 8.602 32.797 1.00 69.88 194 ALA A CA 1
ATOM 1571 C C . ALA A 1 194 ? 14.073 9.926 33.137 1.00 69.88 194 ALA A C 1
ATOM 1573 O O . ALA A 1 194 ? 13.506 10.783 33.811 1.00 69.88 194 ALA A O 1
ATOM 1574 N N . GLN A 1 195 ? 15.275 10.143 32.593 1.00 76.31 195 GLN A N 1
ATOM 1575 C CA . GLN A 1 195 ? 16.035 11.387 32.759 1.00 76.31 195 GLN A CA 1
ATOM 1576 C C . GLN A 1 195 ? 15.344 12.579 32.080 1.00 76.31 195 GLN A C 1
ATOM 1578 O O . GLN A 1 195 ? 15.304 13.679 32.624 1.00 76.31 195 GLN A O 1
ATOM 1583 N N . LYS A 1 196 ? 14.764 12.361 30.896 1.00 74.88 196 LYS A N 1
ATOM 1584 C CA . LYS A 1 196 ? 14.046 13.382 30.125 1.00 74.88 196 LYS A CA 1
ATOM 1585 C C . LYS A 1 196 ? 12.697 13.711 30.762 1.00 74.88 196 LYS A C 1
ATOM 1587 O O . LYS A 1 196 ? 12.344 14.883 30.831 1.00 74.88 196 LYS A O 1
ATOM 1592 N N . ALA A 1 197 ? 11.991 12.707 31.285 1.00 73.75 197 ALA A N 1
ATOM 1593 C CA . ALA A 1 197 ? 10.772 12.912 32.067 1.00 73.75 197 ALA A CA 1
ATOM 1594 C C . ALA A 1 197 ? 11.054 13.698 33.360 1.00 73.75 197 ALA A C 1
ATOM 1596 O O . ALA A 1 197 ? 10.374 14.683 33.641 1.00 73.75 197 ALA A O 1
ATOM 1597 N N . ALA A 1 198 ? 12.110 13.329 34.095 1.00 73.19 198 ALA A N 1
ATOM 1598 C CA . ALA A 1 198 ? 12.535 14.035 35.302 1.00 73.19 198 ALA A CA 1
ATOM 1599 C C . ALA A 1 198 ? 12.927 15.490 35.015 1.00 73.19 198 ALA A C 1
ATOM 1601 O O . ALA A 1 198 ? 12.534 16.383 35.760 1.00 73.19 198 ALA A O 1
ATOM 1602 N N . LYS A 1 199 ? 13.636 15.743 33.909 1.00 76.12 199 LYS A N 1
ATOM 1603 C CA . LYS A 1 199 ? 14.006 17.099 33.495 1.00 76.12 199 LYS A CA 1
ATOM 1604 C C . LYS A 1 199 ? 12.787 17.952 33.145 1.00 76.12 199 LYS A C 1
ATOM 1606 O O . LYS A 1 199 ? 12.710 19.088 33.584 1.00 76.12 199 LYS A O 1
ATOM 1611 N N . ILE A 1 200 ? 11.814 17.406 32.411 1.00 74.12 200 ILE A N 1
ATOM 1612 C CA . ILE A 1 200 ? 10.566 18.120 32.093 1.00 74.12 200 ILE A CA 1
ATOM 1613 C C . ILE A 1 200 ? 9.837 18.494 33.382 1.00 74.12 200 ILE A C 1
ATOM 1615 O O . ILE A 1 200 ? 9.442 19.642 33.549 1.00 74.12 200 ILE A O 1
ATOM 1619 N N . ILE A 1 201 ? 9.710 17.549 34.313 1.00 68.62 201 ILE A N 1
ATOM 1620 C CA . ILE A 1 201 ? 9.126 17.785 35.635 1.00 68.62 201 ILE A CA 1
ATOM 1621 C C . ILE A 1 201 ? 9.883 18.923 36.336 1.00 68.62 201 ILE A C 1
ATOM 1623 O O . ILE A 1 201 ? 9.272 19.927 36.691 1.00 68.62 201 ILE A O 1
ATOM 1627 N N . GLN A 1 202 ? 11.208 18.827 36.453 1.00 69.00 202 GLN A N 1
ATOM 1628 C CA . GLN A 1 202 ? 12.039 19.856 37.086 1.00 69.00 202 GLN A CA 1
ATOM 1629 C C . GLN A 1 202 ? 11.879 21.230 36.429 1.00 69.00 202 GLN A C 1
ATOM 1631 O O . GLN A 1 202 ? 11.610 22.194 37.134 1.00 69.00 202 GLN A O 1
ATOM 1636 N N . ASP A 1 203 ? 11.954 21.326 35.104 1.00 67.31 203 ASP A N 1
ATOM 1637 C CA . ASP A 1 203 ? 11.832 22.592 34.371 1.00 67.31 203 ASP A CA 1
ATOM 1638 C C . ASP A 1 203 ? 10.436 23.219 34.552 1.00 67.31 203 ASP A C 1
ATOM 1640 O O . ASP A 1 203 ? 10.299 24.441 34.655 1.00 67.31 203 ASP A O 1
ATOM 1644 N N . THR A 1 204 ? 9.395 22.388 34.669 1.00 63.75 204 THR A N 1
ATOM 1645 C CA . THR A 1 204 ? 8.018 22.846 34.923 1.00 63.75 204 THR A CA 1
ATOM 1646 C C . THR A 1 204 ? 7.849 23.382 36.351 1.00 63.75 204 THR A C 1
ATOM 1648 O O . THR A 1 204 ? 7.094 24.333 36.565 1.00 63.75 204 THR A O 1
ATOM 1651 N N . PHE A 1 205 ? 8.580 22.824 37.324 1.00 56.75 205 PHE A N 1
ATOM 1652 C CA . PHE A 1 205 ? 8.518 23.224 38.736 1.00 56.75 205 PHE A CA 1
ATOM 1653 C C . PHE A 1 205 ? 9.499 24.352 39.109 1.00 56.75 205 PHE A C 1
ATOM 1655 O O . PHE A 1 205 ? 9.171 25.174 39.962 1.00 56.75 205 PHE A O 1
ATOM 1662 N N . VAL A 1 206 ? 10.659 24.462 38.450 1.00 58.19 206 VAL A N 1
ATOM 1663 C CA . VAL A 1 206 ? 11.655 25.530 38.683 1.00 58.19 206 VAL A CA 1
ATOM 1664 C C . VAL A 1 206 ? 11.174 26.877 38.134 1.00 58.19 206 VAL A C 1
ATOM 1666 O O . VAL A 1 206 ? 11.464 27.919 38.714 1.00 58.19 206 VAL A O 1
ATOM 1669 N N . ALA A 1 207 ? 10.363 26.877 37.072 1.00 56.47 207 ALA A N 1
ATOM 1670 C CA . ALA A 1 207 ? 9.808 28.100 36.489 1.00 56.47 207 ALA A CA 1
ATOM 1671 C C . ALA A 1 207 ? 8.668 28.749 37.313 1.00 56.47 207 ALA A C 1
ATOM 1673 O O . ALA A 1 207 ? 8.054 29.706 36.843 1.00 56.47 207 ALA A O 1
ATOM 1674 N N . GLY A 1 208 ? 8.357 28.242 38.517 1.00 55.56 208 GLY A N 1
ATOM 1675 C CA . GLY A 1 208 ? 7.482 28.910 39.492 1.00 55.56 208 GLY A CA 1
ATOM 1676 C C . GLY A 1 208 ? 5.999 29.033 39.107 1.00 55.56 208 GLY A C 1
ATOM 1677 O O . GLY A 1 208 ? 5.284 29.842 39.693 1.00 55.56 208 GLY A O 1
ATOM 1678 N N . LYS A 1 209 ? 5.504 28.261 38.129 1.00 56.12 209 LYS A N 1
ATOM 1679 C CA . LYS A 1 209 ? 4.153 28.453 37.558 1.00 56.12 209 LYS A CA 1
ATOM 1680 C C . LYS A 1 209 ? 3.023 27.630 38.185 1.00 56.12 209 LYS A C 1
ATOM 1682 O O . LYS A 1 209 ? 1.888 27.751 37.732 1.00 56.12 209 LYS A O 1
ATOM 1687 N N . THR A 1 210 ? 3.258 26.826 39.224 1.00 57.28 210 THR A N 1
ATOM 1688 C CA . THR A 1 210 ? 2.194 25.972 39.790 1.00 57.28 210 THR A CA 1
ATOM 1689 C C . THR A 1 210 ? 2.069 26.099 41.305 1.00 57.28 210 THR A C 1
ATOM 1691 O O . THR A 1 210 ? 3.015 25.818 42.034 1.00 57.28 210 THR A O 1
ATOM 1694 N N . LYS A 1 211 ? 0.867 26.454 41.783 1.00 54.94 211 LYS A N 1
ATOM 1695 C CA . LYS A 1 211 ? 0.522 26.658 43.206 1.00 54.94 211 LYS A CA 1
ATOM 1696 C C . LYS A 1 211 ? 0.305 25.361 44.016 1.00 54.94 211 LYS A C 1
ATOM 1698 O O . LYS A 1 211 ? -0.132 25.437 45.157 1.00 54.94 211 LYS A O 1
ATOM 1703 N N . PHE A 1 212 ? 0.581 24.183 43.450 1.00 56.91 212 PHE A N 1
ATOM 1704 C CA . PHE A 1 212 ? 0.173 22.887 44.025 1.00 56.91 212 PHE A CA 1
ATOM 1705 C C . PHE A 1 212 ? 1.298 21.843 44.091 1.00 56.91 212 PHE A C 1
ATOM 1707 O O . PHE A 1 212 ? 1.060 20.659 43.872 1.00 56.91 212 PHE A O 1
ATOM 1714 N N . ALA A 1 213 ? 2.534 22.255 44.369 1.00 50.38 213 ALA A N 1
ATOM 1715 C CA . ALA A 1 213 ? 3.687 21.357 44.313 1.00 50.38 213 ALA A CA 1
ATOM 1716 C C . ALA A 1 213 ? 4.313 21.110 45.693 1.00 50.38 213 ALA A C 1
ATOM 1718 O O . ALA A 1 213 ? 5.405 21.594 45.978 1.00 50.38 213 ALA A O 1
ATOM 1719 N N . THR A 1 214 ? 3.652 20.329 46.547 1.00 51.28 214 THR A N 1
ATOM 1720 C CA . THR A 1 214 ? 4.335 19.693 47.685 1.00 51.28 214 THR A CA 1
ATOM 1721 C C . THR A 1 214 ? 4.613 18.240 47.318 1.00 51.28 214 THR A C 1
ATOM 1723 O O . THR A 1 214 ? 3.774 17.362 47.498 1.00 51.28 214 THR A O 1
ATOM 1726 N N . CYS A 1 215 ? 5.790 17.979 46.754 1.00 52.16 215 CYS A N 1
ATOM 1727 C CA . CYS A 1 215 ? 6.239 16.623 46.454 1.00 52.16 215 CYS A CA 1
ATOM 1728 C C . CYS A 1 215 ? 6.903 16.039 47.707 1.00 52.16 215 CYS A C 1
ATOM 1730 O O . CYS A 1 215 ? 8.038 16.389 48.025 1.00 52.16 215 CYS A O 1
ATOM 1732 N N . ILE A 1 216 ? 6.218 15.147 48.424 1.00 53.34 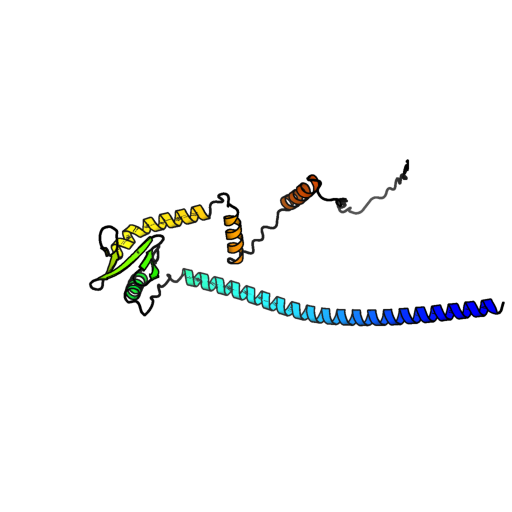216 ILE A N 1
ATOM 1733 C CA . ILE A 1 216 ? 6.854 14.347 49.477 1.00 53.34 216 ILE A CA 1
ATOM 1734 C C . ILE A 1 216 ? 7.473 13.127 48.797 1.00 53.34 216 ILE A C 1
ATOM 1736 O O . ILE A 1 216 ? 6.779 12.169 48.458 1.00 53.34 216 ILE A O 1
ATOM 1740 N N . ALA A 1 217 ? 8.783 13.166 48.562 1.00 53.16 217 ALA A N 1
ATOM 1741 C CA . ALA A 1 217 ? 9.514 11.978 48.150 1.00 53.16 217 ALA A CA 1
ATOM 1742 C C . ALA A 1 217 ? 9.538 10.993 49.328 1.00 53.16 217 ALA A C 1
ATOM 1744 O O . ALA A 1 217 ? 10.164 11.259 50.352 1.00 53.16 217 ALA A O 1
ATOM 1745 N N . VAL A 1 218 ? 8.844 9.861 49.195 1.00 45.34 218 VAL A N 1
ATOM 1746 C CA . VAL A 1 218 ? 8.977 8.745 50.136 1.00 45.34 218 VAL A CA 1
ATOM 1747 C C . VAL A 1 218 ? 10.231 7.966 49.733 1.00 45.34 218 VAL A C 1
ATOM 1749 O O . VAL A 1 218 ? 10.233 7.358 48.658 1.00 45.34 218 VAL A O 1
ATOM 1752 N N . PRO A 1 219 ? 11.316 7.972 50.531 1.00 49.62 219 PRO A N 1
ATOM 1753 C CA . PRO A 1 219 ? 12.455 7.118 50.242 1.00 49.62 219 PRO A CA 1
ATOM 1754 C C . PRO A 1 219 ? 11.993 5.663 50.333 1.00 49.62 219 PRO A C 1
ATOM 1756 O O . PRO A 1 219 ? 11.386 5.250 51.324 1.00 49.62 219 PRO A O 1
ATOM 1759 N N . ARG A 1 220 ? 12.269 4.869 49.293 1.00 44.00 220 ARG A N 1
ATOM 1760 C CA . ARG A 1 220 ? 12.091 3.418 49.379 1.00 44.00 220 ARG A CA 1
ATOM 1761 C C . ARG A 1 220 ? 13.020 2.923 50.483 1.00 44.00 220 ARG A C 1
ATOM 1763 O O . ARG A 1 220 ? 14.235 3.078 50.371 1.00 44.00 220 ARG A O 1
ATOM 1770 N N . LYS A 1 221 ? 12.454 2.357 51.553 1.00 43.31 221 LYS A N 1
ATOM 1771 C CA . LYS A 1 221 ? 13.242 1.610 52.536 1.00 43.31 221 LYS A CA 1
ATOM 1772 C C . LYS A 1 221 ? 13.993 0.509 51.775 1.00 43.31 221 LYS A C 1
ATOM 1774 O O . LYS A 1 221 ? 13.329 -0.255 51.070 1.00 43.31 221 LYS A O 1
ATOM 1779 N N . PRO A 1 222 ? 15.327 0.405 51.888 1.00 46.72 222 PRO A N 1
ATOM 1780 C CA . PRO A 1 222 ? 16.008 -0.801 51.448 1.00 46.72 222 PRO A CA 1
ATOM 1781 C C . PRO A 1 222 ? 15.436 -1.978 52.245 1.00 46.72 222 PRO A C 1
ATOM 1783 O O . PRO A 1 222 ? 15.173 -1.853 53.443 1.00 46.72 222 PRO A O 1
ATOM 1786 N N . SER A 1 223 ? 15.173 -3.089 51.559 1.00 46.88 223 SER A N 1
ATOM 1787 C CA . SER A 1 223 ? 14.666 -4.325 52.150 1.00 46.88 223 SER A CA 1
ATOM 1788 C C . SER A 1 223 ? 15.584 -4.768 53.290 1.00 46.88 223 SER A C 1
ATOM 1790 O O . SER A 1 223 ? 16.707 -5.210 53.051 1.00 46.88 223 SER A O 1
ATOM 1792 N N . SER A 1 224 ? 15.121 -4.622 54.528 1.00 42.38 224 SER A N 1
ATOM 1793 C CA . SER A 1 224 ? 15.806 -5.130 55.711 1.00 42.38 224 SER A CA 1
ATOM 1794 C C . SER A 1 224 ? 15.605 -6.643 55.795 1.00 42.38 224 SER A C 1
ATOM 1796 O O . SER A 1 224 ? 14.473 -7.100 55.965 1.00 42.38 224 SER A O 1
ATOM 1798 N N . GLY A 1 225 ? 16.700 -7.400 55.680 1.00 50.19 225 GLY A N 1
ATOM 1799 C CA . GLY A 1 225 ? 16.783 -8.772 56.184 1.00 50.19 225 GLY A CA 1
ATOM 1800 C C . GLY A 1 225 ? 16.588 -8.827 57.711 1.00 50.19 225 GLY A C 1
ATOM 1801 O O . GLY A 1 225 ? 16.458 -7.781 58.354 1.00 50.19 225 GLY A O 1
ATOM 1802 N N . PRO A 1 226 ? 16.507 -10.030 58.299 1.00 44.06 226 PRO A N 1
ATOM 1803 C CA . PRO A 1 226 ? 16.054 -10.202 59.672 1.00 44.06 226 PRO A CA 1
ATOM 1804 C C . PRO A 1 226 ? 17.140 -9.809 60.685 1.00 44.06 226 PRO A C 1
ATOM 1806 O O . PRO A 1 226 ? 18.288 -10.222 60.554 1.00 44.06 226 PRO A O 1
ATOM 1809 N N . GLY A 1 227 ? 16.730 -9.082 61.728 1.00 41.19 227 GLY A N 1
ATOM 1810 C CA . GLY A 1 227 ? 17.505 -8.851 62.952 1.00 41.19 227 GLY A CA 1
ATOM 1811 C C . GLY A 1 227 ? 18.079 -7.439 63.072 1.00 41.19 227 GLY A C 1
ATOM 1812 O O . GLY A 1 227 ? 19.023 -7.082 62.383 1.00 41.19 227 GLY A O 1
ATOM 1813 N N . ASP A 1 228 ? 17.508 -6.603 63.937 1.00 34.72 228 ASP A N 1
ATOM 1814 C CA . ASP A 1 228 ? 17.964 -6.464 65.328 1.00 34.72 228 ASP A CA 1
ATOM 1815 C C . ASP A 1 228 ? 17.205 -5.300 65.998 1.00 34.72 228 ASP A C 1
ATOM 1817 O O . ASP A 1 228 ? 16.859 -4.293 65.375 1.00 34.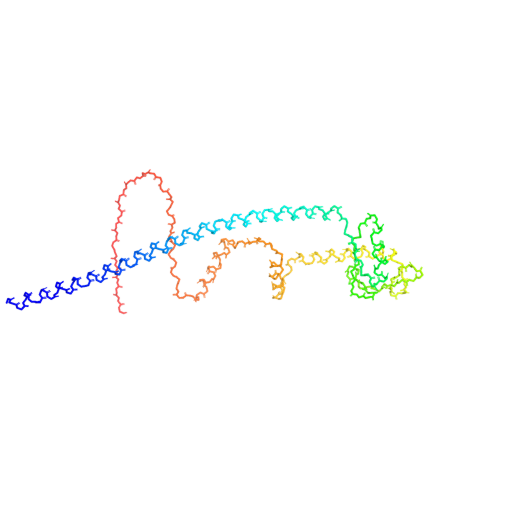72 228 ASP A O 1
ATOM 1821 N N . SER A 1 229 ? 16.865 -5.472 67.268 1.00 46.75 229 SER A N 1
ATOM 1822 C CA . SER A 1 229 ? 15.973 -4.611 68.043 1.00 46.75 229 SER A CA 1
ATOM 1823 C C . SER A 1 229 ? 16.748 -3.611 68.896 1.00 46.75 229 SER A C 1
ATOM 1825 O O . SER A 1 229 ? 17.443 -4.021 69.815 1.00 46.75 229 SER A O 1
ATOM 1827 N N . THR A 1 230 ? 16.537 -2.304 68.706 1.00 38.91 230 THR A N 1
ATOM 1828 C CA . THR A 1 230 ? 16.763 -1.294 69.764 1.00 38.91 230 THR A CA 1
ATOM 1829 C C . THR A 1 230 ? 15.834 -0.074 69.589 1.00 38.91 230 THR A C 1
ATOM 1831 O O . THR A 1 230 ? 15.706 0.436 68.475 1.00 38.91 230 THR A O 1
ATOM 1834 N N . PRO A 1 231 ? 15.159 0.426 70.650 1.00 44.38 231 PRO A N 1
ATOM 1835 C CA . PRO A 1 231 ? 14.217 1.545 70.545 1.00 44.38 231 PRO A CA 1
ATOM 1836 C C . PRO A 1 231 ? 14.741 2.840 71.190 1.00 44.38 231 PRO A C 1
ATOM 1838 O O . PRO A 1 231 ? 15.075 2.831 72.372 1.00 44.38 231 PRO A O 1
ATOM 1841 N N . SER A 1 232 ? 14.736 3.977 70.473 1.00 38.44 232 SER A N 1
ATOM 1842 C CA . SER A 1 232 ? 14.706 5.352 71.045 1.00 38.44 232 SER A CA 1
ATOM 1843 C C . SER A 1 232 ? 14.988 6.429 69.981 1.00 38.44 232 SER A C 1
ATOM 1845 O O . SER A 1 232 ? 15.776 6.176 69.086 1.00 38.44 232 SER A O 1
ATOM 1847 N N . LYS A 1 233 ? 14.465 7.666 69.976 1.00 35.94 233 LYS A N 1
ATOM 1848 C CA . LYS A 1 233 ? 13.649 8.465 70.909 1.00 35.94 233 LYS A CA 1
ATOM 1849 C C . LYS A 1 233 ? 12.629 9.279 70.099 1.00 35.94 233 LYS A C 1
ATOM 1851 O O . LYS A 1 233 ? 12.941 9.809 69.037 1.00 35.94 233 LYS A O 1
ATOM 1856 N N . ARG A 1 234 ? 11.429 9.436 70.655 1.00 38.50 234 ARG A N 1
ATOM 1857 C CA . ARG A 1 234 ? 10.402 10.387 70.210 1.00 38.50 234 ARG A CA 1
ATOM 1858 C C . ARG A 1 234 ? 10.693 11.739 70.863 1.00 38.50 234 ARG A C 1
ATOM 1860 O O . ARG A 1 234 ? 10.642 11.824 72.087 1.00 38.50 234 ARG A O 1
ATOM 1867 N N . THR A 1 235 ? 10.949 12.785 70.081 1.00 40.25 235 THR A N 1
ATOM 1868 C CA . THR A 1 235 ? 11.010 14.166 70.592 1.00 40.25 235 THR A CA 1
ATOM 1869 C C . THR A 1 235 ? 9.861 14.991 70.023 1.00 40.25 235 THR A C 1
ATOM 1871 O O . THR A 1 235 ? 9.526 14.920 68.843 1.00 40.25 235 THR A O 1
ATOM 1874 N N . VAL A 1 236 ? 9.199 15.697 70.935 1.00 41.59 236 VAL A N 1
ATOM 1875 C CA . VAL A 1 236 ? 7.893 16.346 70.806 1.00 41.59 236 VAL A CA 1
ATOM 1876 C C . VAL A 1 236 ? 8.005 17.728 70.147 1.00 41.59 236 VAL A C 1
ATOM 1878 O O . VAL A 1 236 ? 9.003 18.426 70.297 1.00 41.59 236 VAL A O 1
ATOM 1881 N N . ARG A 1 237 ? 6.943 18.097 69.419 1.00 42.06 237 ARG A N 1
ATOM 1882 C CA . ARG A 1 237 ? 6.705 19.367 68.709 1.00 42.06 237 ARG A CA 1
ATOM 1883 C C . ARG A 1 237 ? 6.853 20.616 69.592 1.00 42.06 237 ARG A C 1
ATOM 1885 O O . ARG A 1 237 ? 6.484 20.587 70.762 1.00 42.06 237 ARG A O 1
ATOM 1892 N N . LYS A 1 238 ? 7.172 21.755 68.965 1.00 39.12 238 LYS A N 1
ATOM 1893 C CA . LYS A 1 238 ? 6.669 23.075 69.383 1.00 39.12 238 LYS A CA 1
ATOM 1894 C C . LYS A 1 238 ? 6.135 23.834 68.166 1.00 39.12 238 LYS A C 1
ATOM 1896 O O . LYS A 1 238 ? 6.890 24.129 67.249 1.00 39.12 238 LYS A O 1
ATOM 1901 N N . ASN A 1 239 ? 4.835 24.127 68.182 1.00 38.91 239 ASN A N 1
ATOM 1902 C CA . ASN A 1 239 ? 4.230 25.174 67.362 1.00 38.91 239 ASN A CA 1
ATOM 1903 C C . ASN A 1 239 ? 4.362 26.487 68.140 1.00 38.91 239 ASN A C 1
ATOM 1905 O O . ASN A 1 239 ? 3.950 26.539 69.298 1.00 38.91 239 ASN A O 1
ATOM 1909 N N . SER A 1 240 ? 4.889 27.534 67.512 1.00 38.47 240 SER A N 1
ATOM 1910 C CA . SER A 1 240 ? 4.747 28.913 67.979 1.00 38.47 240 SER A CA 1
ATOM 1911 C C . SER A 1 240 ? 3.865 29.666 66.990 1.00 38.47 240 SER A C 1
ATOM 1913 O O . SER A 1 240 ? 4.238 29.869 65.837 1.00 38.47 240 SER A O 1
ATOM 1915 N N . ILE A 1 241 ? 2.674 30.014 67.465 1.00 40.91 241 ILE A N 1
ATOM 1916 C CA . ILE A 1 241 ? 1.761 30.992 66.880 1.00 40.91 241 ILE A CA 1
ATOM 1917 C C . ILE A 1 241 ? 2.258 32.370 67.320 1.00 40.91 241 ILE A C 1
ATOM 1919 O O . ILE A 1 241 ? 2.505 32.562 68.510 1.00 40.91 241 ILE A O 1
ATOM 1923 N N . SER A 1 242 ? 2.340 33.329 66.403 1.00 40.66 242 SER A N 1
ATOM 1924 C CA . SER A 1 242 ? 2.294 34.747 66.760 1.00 40.66 242 SER A CA 1
ATOM 1925 C C . SER A 1 242 ? 1.846 35.589 65.570 1.00 40.66 242 SER A C 1
ATOM 1927 O O . SER A 1 242 ? 2.516 35.553 64.541 1.00 40.66 242 SER A O 1
ATOM 1929 N N . GLY A 1 243 ? 0.745 36.318 65.796 1.00 38.28 243 GLY A N 1
ATOM 1930 C CA . GLY A 1 243 ? 0.513 37.712 65.386 1.00 38.28 243 GLY A CA 1
ATOM 1931 C C . GLY A 1 243 ? 0.523 38.022 63.907 1.00 38.28 243 GLY A C 1
ATOM 1932 O O . GLY A 1 243 ? 1.633 38.263 63.392 1.00 38.28 243 GLY A O 1
#

Secondary structure (DSSP, 8-state):
-HHHHHHHHHHHHHHHHHHHHHHHHHHHHHHHHHHHHHHHHHHHHHHHHHHHHHHHHHHHHHHHHHHHHHHHHHSPPPP---TT-HHHHHHHHHHHT-SS--SS-EEEEETTEEEETTEEEEEEEETTEEEEEETTEEEEHHHHHHHHHHHHHHHHHHHHHHHHS-----HHHHHHHHHHHHHS------PPPHHHHHHHHHHHHHTT--S-------PPPP---S-----------------

Radius of gyration: 39.39 Å; chains: 1; bounding box: 69×53×122 Å